Protein AF-A0A8D8CAF4-F1 (afdb_monomer)

Radius of gyration: 26.81 Å; Cα contacts (8 Å, |Δi|>4): 189; chains: 1; bounding box: 68×44×63 Å

InterPro domains:
  IPR000219 Dbl homology domain [PF00621] (144-202)
  IPR000219 Dbl homology domain [PS50010] (140-204)
  IPR035899 Dbl homology (DH) domain superfamily [G3DSA:1.20.900.10] (133-204)
  IPR035899 Dbl homology (DH) domain superfamily [SSF48065] (140-203)
  IPR051336 Rho GTPase-activating Guanine Nucleotide Exchange Factors [PTHR22826] (35-202)

Structure (mmCIF, N/CA/C/O backbone):
data_AF-A0A8D8CAF4-F1
#
_entry.id   AF-A0A8D8CAF4-F1
#
loop_
_atom_site.group_PDB
_atom_site.id
_atom_site.type_symbol
_atom_site.label_atom_id
_atom_site.label_alt_id
_atom_site.label_comp_id
_atom_site.label_asym_id
_atom_site.label_entity_id
_atom_site.label_seq_id
_atom_site.pdbx_PDB_ins_code
_atom_site.Cartn_x
_atom_site.Cartn_y
_atom_site.Cartn_z
_atom_site.occupancy
_atom_site.B_iso_or_equiv
_atom_site.auth_seq_id
_atom_site.auth_comp_id
_atom_site.auth_asym_id
_atom_site.auth_atom_id
_atom_site.pdbx_PDB_model_num
ATOM 1 N N . MET A 1 1 ? 4.568 7.065 -5.192 1.00 41.97 1 MET A N 1
ATOM 2 C CA . MET A 1 1 ? 5.473 6.086 -5.814 1.00 41.97 1 MET A CA 1
ATOM 3 C C . MET A 1 1 ? 6.168 6.827 -6.936 1.00 41.97 1 MET A C 1
ATOM 5 O O . MET A 1 1 ? 5.472 7.321 -7.817 1.00 41.97 1 MET A O 1
ATOM 9 N N . TYR A 1 2 ? 7.464 7.082 -6.789 1.00 52.72 2 TYR A N 1
ATOM 10 C CA . TYR A 1 2 ? 8.265 7.807 -7.772 1.00 52.72 2 TYR A CA 1
ATOM 11 C C . TYR A 1 2 ? 8.813 6.794 -8.783 1.00 52.72 2 TYR A C 1
ATOM 13 O O . TYR A 1 2 ? 9.253 5.720 -8.378 1.00 52.72 2 TYR A O 1
ATOM 21 N N . ASP A 1 3 ? 8.756 7.105 -10.078 1.00 75.75 3 ASP A N 1
ATOM 22 C CA . ASP A 1 3 ? 9.318 6.226 -11.107 1.00 75.75 3 ASP A CA 1
ATOM 23 C C . ASP A 1 3 ? 10.852 6.341 -11.082 1.00 75.75 3 ASP A C 1
ATOM 25 O O . ASP A 1 3 ? 11.403 7.443 -11.185 1.00 75.75 3 ASP A O 1
ATOM 29 N N . ILE A 1 4 ? 11.542 5.207 -10.931 1.00 83.81 4 ILE A N 1
ATOM 30 C CA . ILE A 1 4 ? 13.000 5.114 -11.084 1.00 83.81 4 ILE A CA 1
ATOM 31 C C . ILE A 1 4 ? 13.290 4.954 -12.571 1.00 83.81 4 ILE A C 1
ATOM 33 O O . ILE A 1 4 ? 12.787 4.028 -13.200 1.00 83.81 4 ILE A O 1
ATOM 37 N N . LEU A 1 5 ? 14.106 5.842 -13.128 1.00 85.69 5 LEU A N 1
ATOM 38 C CA . LEU A 1 5 ? 14.492 5.841 -14.535 1.00 85.69 5 LEU A CA 1
ATOM 39 C C . LEU A 1 5 ? 16.003 5.734 -14.676 1.00 85.69 5 LEU A C 1
ATOM 41 O O . LEU A 1 5 ? 16.761 6.067 -13.767 1.00 85.69 5 LEU A O 1
ATOM 45 N N . VAL A 1 6 ? 16.442 5.299 -15.852 1.00 87.44 6 VAL A N 1
ATOM 46 C CA . VAL A 1 6 ? 17.867 5.132 -16.144 1.00 87.44 6 VAL A CA 1
ATOM 47 C C . VAL A 1 6 ? 18.342 6.224 -17.077 1.00 87.44 6 VAL A C 1
ATOM 49 O O . VAL A 1 6 ? 17.670 6.579 -18.045 1.00 87.44 6 VAL A O 1
ATOM 52 N N . VAL A 1 7 ? 19.521 6.758 -16.799 1.00 88.75 7 VAL A N 1
ATOM 53 C CA . VAL A 1 7 ? 20.171 7.762 -17.634 1.00 88.75 7 VAL A CA 1
ATOM 54 C C . VAL A 1 7 ? 20.814 7.088 -18.853 1.00 88.75 7 VAL A C 1
ATOM 56 O O . VAL A 1 7 ? 21.664 6.211 -18.710 1.00 88.75 7 VAL A O 1
ATOM 59 N N . ASN A 1 8 ? 20.444 7.506 -20.071 1.00 88.12 8 ASN A N 1
ATOM 60 C CA . ASN A 1 8 ? 21.007 6.979 -21.328 1.00 88.12 8 ASN A CA 1
ATOM 61 C C . ASN A 1 8 ? 22.004 7.915 -22.020 1.00 88.12 8 ASN A C 1
ATOM 63 O O . ASN A 1 8 ? 22.632 7.520 -23.005 1.00 88.12 8 ASN A O 1
ATOM 67 N N . LYS A 1 9 ? 22.174 9.145 -21.521 1.00 89.50 9 LYS A N 1
ATOM 68 C CA . LYS A 1 9 ? 23.168 10.105 -22.025 1.00 89.50 9 LYS A CA 1
ATOM 69 C C . LYS A 1 9 ? 23.890 10.791 -20.875 1.00 89.50 9 LYS A C 1
ATOM 71 O O . LYS A 1 9 ? 23.313 11.045 -19.830 1.00 89.50 9 LYS A O 1
ATOM 76 N N . ASN A 1 10 ? 25.154 11.143 -21.074 1.00 91.44 10 ASN A N 1
ATOM 77 C CA . ASN A 1 10 ? 25.841 11.996 -20.110 1.00 91.44 10 ASN A CA 1
ATOM 78 C C . ASN A 1 10 ? 25.246 13.407 -20.168 1.00 91.44 10 ASN A C 1
ATOM 80 O O . ASN A 1 10 ? 25.015 13.939 -21.256 1.00 91.44 10 ASN A O 1
ATOM 84 N N . TYR A 1 11 ? 25.036 14.009 -19.003 1.00 92.25 11 TYR A N 1
ATOM 85 C CA . TYR A 1 11 ? 24.655 15.410 -18.874 1.00 92.25 11 TYR A CA 1
ATOM 86 C C . TYR A 1 11 ? 25.520 16.054 -17.801 1.00 92.25 11 TYR A C 1
ATOM 88 O O . TYR A 1 11 ? 25.711 15.490 -16.723 1.00 92.25 11 TYR A O 1
ATOM 96 N N . ASP A 1 12 ? 26.061 17.225 -18.110 1.00 92.38 12 ASP A N 1
ATOM 97 C CA . ASP A 1 12 ? 26.784 18.047 -17.152 1.00 92.38 12 ASP A CA 1
ATOM 98 C C . ASP A 1 12 ? 25.889 19.212 -16.735 1.00 92.38 12 ASP A C 1
ATOM 100 O O . ASP A 1 12 ? 25.228 19.830 -17.567 1.00 92.38 12 ASP A O 1
ATOM 104 N N . ALA A 1 13 ? 25.846 19.483 -15.433 1.00 89.56 13 ALA A N 1
ATOM 105 C CA . ALA A 1 13 ? 25.040 20.543 -14.852 1.00 89.56 13 ALA A CA 1
ATOM 106 C C . ALA A 1 13 ? 25.378 21.915 -15.469 1.00 89.56 13 ALA A C 1
ATOM 108 O O . ALA A 1 13 ? 26.515 22.379 -15.408 1.00 89.56 13 ALA A O 1
ATOM 109 N N . GLU A 1 14 ? 24.369 22.587 -16.022 1.00 84.62 14 GLU A N 1
ATOM 110 C CA . GLU A 1 14 ? 24.479 23.910 -16.657 1.00 84.62 14 GLU A CA 1
ATOM 111 C C . GLU A 1 14 ? 24.102 25.068 -15.705 1.00 84.62 14 GLU A C 1
ATOM 113 O O . GLU A 1 14 ? 24.105 26.232 -16.105 1.00 84.62 14 GLU A O 1
ATOM 118 N N . GLY A 1 15 ? 23.755 24.779 -14.445 1.00 80.94 15 GLY A N 1
ATOM 119 C CA . GLY A 1 15 ? 23.335 25.777 -13.458 1.00 80.94 15 GLY A CA 1
ATOM 120 C C . GLY A 1 15 ? 23.144 25.232 -12.034 1.00 80.94 15 GLY A C 1
ATOM 121 O O . GLY A 1 15 ? 23.236 24.021 -11.818 1.00 80.94 15 GLY A O 1
ATOM 122 N N . PRO A 1 16 ? 22.852 26.113 -11.056 1.00 79.31 16 PRO A N 1
ATOM 123 C CA . PRO A 1 16 ? 22.788 25.763 -9.631 1.00 79.31 16 PRO A CA 1
ATOM 124 C C . PRO A 1 16 ? 21.677 24.763 -9.290 1.00 79.31 16 PRO A C 1
ATOM 126 O O . PRO A 1 16 ? 21.812 24.012 -8.331 1.00 79.31 16 PRO A O 1
ATOM 129 N N . ASP A 1 17 ? 20.618 24.718 -10.100 1.00 85.25 17 ASP A N 1
ATOM 130 C CA . ASP A 1 17 ? 19.485 23.813 -9.900 1.00 85.25 17 ASP A CA 1
ATOM 131 C C . ASP A 1 17 ? 19.581 22.531 -10.745 1.00 85.25 17 ASP A C 1
ATOM 133 O O . ASP A 1 17 ? 18.656 21.724 -10.733 1.00 85.25 17 ASP A O 1
ATOM 137 N N . SER A 1 18 ? 20.659 22.336 -11.511 1.00 87.12 18 SER A N 1
ATOM 138 C CA . SER A 1 18 ? 20.861 21.152 -12.362 1.00 87.12 18 SER A CA 1
ATOM 139 C C . SER A 1 18 ? 21.840 20.161 -11.738 1.00 87.12 18 SER A C 1
ATOM 141 O O . SER A 1 18 ? 22.687 20.539 -10.931 1.00 87.12 18 SER A O 1
ATOM 143 N N . ILE A 1 19 ? 21.732 18.889 -12.117 1.00 91.50 19 ILE A N 1
ATOM 144 C CA . ILE A 1 19 ? 22.599 17.817 -11.619 1.00 91.50 19 ILE A CA 1
ATOM 145 C C . ILE A 1 19 ? 23.310 17.125 -12.778 1.00 91.50 19 ILE A C 1
ATOM 147 O O . ILE A 1 19 ? 22.701 16.859 -13.811 1.00 91.50 19 ILE A O 1
ATOM 151 N N . SER A 1 20 ? 24.604 16.848 -12.611 1.00 91.69 20 SER A N 1
ATOM 152 C CA . SER A 1 20 ? 25.364 16.053 -13.573 1.00 91.69 20 SER A CA 1
ATOM 153 C C . SER A 1 20 ? 25.043 14.576 -13.389 1.00 91.69 20 SER A C 1
ATOM 155 O O . SER A 1 20 ? 25.087 14.079 -12.266 1.00 91.69 20 SER A O 1
ATOM 157 N N . VAL A 1 21 ? 24.778 13.882 -14.490 1.00 91.12 21 VAL A N 1
ATOM 158 C CA . VAL A 1 21 ? 24.488 12.444 -14.515 1.00 91.12 21 VAL A CA 1
ATOM 159 C C . VAL A 1 21 ? 25.303 11.753 -15.603 1.00 91.12 21 VAL A C 1
ATOM 161 O O . VAL A 1 21 ? 25.777 12.391 -16.559 1.00 91.12 21 VAL A O 1
ATOM 164 N N . ARG A 1 22 ? 25.518 10.453 -15.444 1.00 90.56 22 ARG A N 1
ATOM 165 C CA . ARG A 1 22 ? 26.262 9.592 -16.362 1.00 90.56 22 ARG A CA 1
ATOM 166 C C . ARG A 1 22 ? 25.380 8.456 -16.856 1.00 90.56 22 ARG A C 1
ATOM 168 O O . ARG A 1 22 ? 24.426 8.054 -16.201 1.00 90.56 22 ARG A O 1
ATOM 175 N N . VAL A 1 23 ? 25.691 7.954 -18.050 1.00 89.06 23 VAL A N 1
ATOM 176 C CA . VAL A 1 23 ? 24.993 6.791 -18.613 1.00 89.06 23 VAL A CA 1
ATOM 177 C C . VAL A 1 23 ? 25.058 5.622 -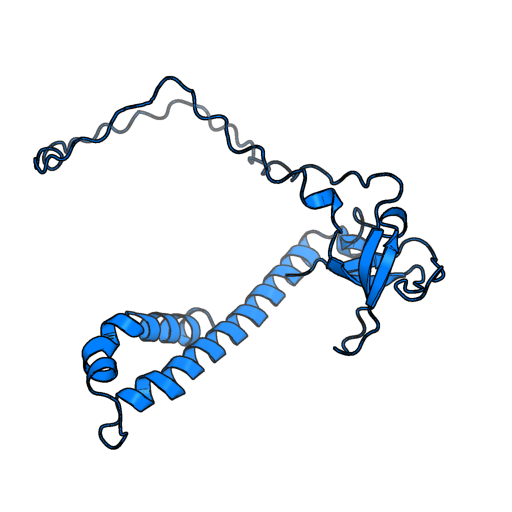17.632 1.00 89.06 23 VAL A C 1
ATOM 179 O O . VAL A 1 23 ? 26.148 5.241 -17.211 1.00 89.06 23 VAL A O 1
ATOM 182 N N . GLY A 1 24 ? 23.898 5.045 -17.323 1.00 81.25 24 GLY A N 1
ATOM 183 C CA . GLY A 1 24 ? 23.748 3.943 -16.374 1.00 81.25 24 GLY A CA 1
ATOM 184 C C . GLY A 1 24 ? 23.333 4.368 -14.965 1.00 81.25 24 GLY A C 1
ATOM 185 O O . GLY A 1 24 ? 22.918 3.502 -14.201 1.00 81.25 24 GLY A O 1
ATOM 186 N N . ASP A 1 25 ? 23.376 5.662 -14.632 1.00 87.38 25 ASP A N 1
ATOM 187 C CA . ASP A 1 25 ? 22.883 6.146 -13.340 1.00 87.38 25 ASP A CA 1
ATOM 188 C C . ASP A 1 25 ? 21.372 5.881 -13.216 1.00 87.38 25 ASP A C 1
ATOM 190 O O . ASP A 1 25 ? 20.597 6.153 -14.143 1.00 87.38 25 ASP A O 1
ATOM 194 N N . LEU A 1 26 ? 20.954 5.372 -12.055 1.00 86.88 26 LEU A N 1
ATOM 195 C CA . LEU A 1 26 ? 19.549 5.265 -11.671 1.00 86.88 26 LEU A CA 1
ATOM 196 C C . LEU A 1 26 ? 19.124 6.569 -11.006 1.00 86.88 26 LEU A C 1
ATOM 198 O O . LEU A 1 26 ? 19.804 7.068 -10.107 1.00 86.88 26 LEU A O 1
ATOM 202 N N . VAL A 1 27 ? 17.997 7.127 -11.433 1.00 88.62 27 VAL A N 1
ATOM 203 C CA . VAL A 1 27 ? 17.471 8.369 -10.875 1.00 88.62 27 VAL A CA 1
ATOM 204 C C . VAL A 1 27 ? 15.993 8.242 -10.537 1.00 88.62 27 VAL A C 1
ATOM 206 O O . VAL A 1 27 ? 15.196 7.733 -11.317 1.00 88.62 27 VAL A O 1
ATOM 209 N N . GLU A 1 28 ? 15.622 8.734 -9.365 1.00 88.31 28 GLU A N 1
ATOM 210 C CA . GLU A 1 28 ? 14.247 8.857 -8.903 1.00 88.31 28 GLU A CA 1
ATOM 211 C C . GLU A 1 28 ? 13.653 10.180 -9.409 1.00 88.31 28 GLU A C 1
ATOM 213 O O . GLU A 1 28 ? 14.234 11.253 -9.202 1.00 88.31 28 GLU A O 1
ATOM 218 N N . VAL A 1 29 ? 12.500 10.129 -10.082 1.00 88.75 29 VAL A N 1
ATOM 219 C CA . VAL A 1 29 ? 11.819 11.334 -10.581 1.00 88.75 29 VAL A CA 1
ATOM 220 C C . VAL A 1 29 ? 11.017 11.994 -9.463 1.00 88.75 29 VAL A C 1
ATOM 222 O O . VAL A 1 29 ? 10.033 11.435 -8.995 1.00 88.75 29 VAL A O 1
ATOM 225 N N . LEU A 1 30 ? 11.386 13.220 -9.083 1.00 87.06 30 LEU A N 1
ATOM 226 C CA . LEU A 1 30 ? 10.725 13.986 -8.020 1.00 87.06 30 LEU A CA 1
ATOM 227 C C . LEU A 1 30 ? 9.656 14.957 -8.546 1.00 87.06 30 LEU A C 1
ATOM 229 O O . LEU A 1 30 ? 8.635 15.160 -7.892 1.00 87.06 30 LEU A O 1
ATOM 233 N N . ASP A 1 31 ? 9.891 15.590 -9.701 1.00 84.56 31 ASP A N 1
ATOM 234 C CA . ASP A 1 31 ? 8.965 16.557 -10.315 1.00 84.56 31 ASP A CA 1
ATOM 235 C C . ASP A 1 31 ? 9.084 16.534 -11.848 1.00 84.56 31 ASP A C 1
ATOM 237 O O . ASP A 1 31 ? 10.181 16.627 -12.398 1.00 84.56 31 ASP A O 1
ATOM 241 N N . MET A 1 32 ? 7.950 16.451 -12.547 1.00 80.75 32 MET A N 1
ATOM 242 C CA . MET A 1 32 ? 7.875 16.470 -14.014 1.00 80.75 32 MET A CA 1
ATOM 243 C C . MET A 1 32 ? 7.764 17.892 -14.611 1.00 80.75 32 MET A C 1
ATOM 245 O O . MET A 1 32 ? 7.653 18.051 -15.828 1.00 80.75 32 MET A O 1
ATOM 249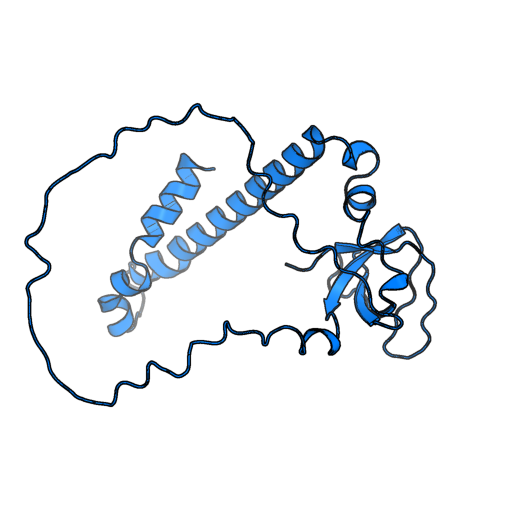 N N . GLY A 1 33 ? 7.809 18.940 -13.781 1.00 68.56 33 GLY A N 1
ATOM 250 C CA . GLY A 1 33 ? 7.784 20.340 -14.207 1.00 68.56 33 GLY A CA 1
ATOM 251 C C . GLY A 1 33 ? 6.399 20.855 -14.630 1.00 68.56 33 GLY A C 1
ATOM 252 O O . GLY A 1 33 ? 5.418 20.125 -14.777 1.00 68.56 33 GLY A O 1
ATOM 253 N N . GLU A 1 34 ? 6.287 22.170 -14.850 1.00 57.12 34 GLU A N 1
ATOM 254 C CA . GLU A 1 34 ? 4.993 22.852 -15.051 1.00 57.12 34 GLU A CA 1
ATOM 255 C C . GLU A 1 34 ? 4.260 22.517 -16.367 1.00 57.12 34 GLU A C 1
ATOM 257 O O . GLU A 1 34 ? 3.080 22.840 -16.517 1.00 57.12 34 GLU A O 1
ATOM 262 N N . SER A 1 35 ? 4.894 21.806 -17.304 1.00 52.53 35 SER A N 1
ATOM 263 C CA . SER A 1 35 ? 4.256 21.389 -18.565 1.00 52.53 35 SER A CA 1
ATOM 264 C C . SER A 1 35 ? 3.193 20.291 -18.402 1.00 52.53 35 SER A C 1
ATOM 266 O O . SER A 1 35 ? 2.401 20.080 -19.329 1.00 52.53 35 SER A O 1
ATOM 268 N N . ALA A 1 36 ? 3.122 19.635 -17.237 1.00 51.47 36 ALA A N 1
ATOM 269 C CA . ALA A 1 36 ? 2.080 18.663 -16.897 1.00 51.47 36 ALA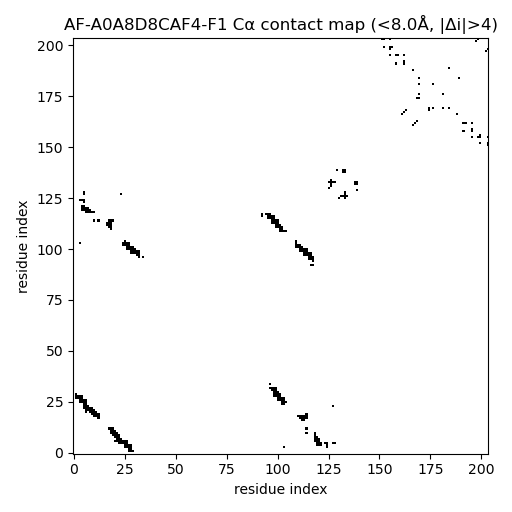 A CA 1
ATOM 270 C C . ALA A 1 36 ? 0.780 19.308 -16.366 1.00 51.47 36 ALA A C 1
ATOM 272 O O . ALA A 1 36 ? -0.281 18.682 -16.417 1.00 51.47 36 ALA A O 1
ATOM 273 N N . LYS A 1 37 ? 0.805 20.581 -15.935 1.00 43.03 37 LYS A N 1
ATOM 274 C CA . LYS A 1 37 ? -0.392 21.272 -15.405 1.00 43.03 37 LYS A CA 1
ATOM 275 C C . LYS A 1 37 ? -1.448 21.585 -16.479 1.00 43.03 37 LYS A C 1
ATOM 277 O O . LYS A 1 37 ? -2.609 21.797 -16.148 1.00 43.03 37 LYS A O 1
ATOM 282 N N . ASN A 1 38 ? -1.084 21.547 -17.765 1.00 42.72 38 ASN A N 1
ATOM 283 C CA . ASN A 1 38 ? -2.000 21.852 -18.873 1.00 42.72 38 ASN A CA 1
ATOM 284 C C . ASN A 1 38 ? -2.709 20.627 -19.482 1.00 42.72 38 ASN A C 1
ATOM 286 O O . ASN A 1 38 ? -3.530 20.801 -20.380 1.00 42.72 38 ASN A O 1
ATOM 290 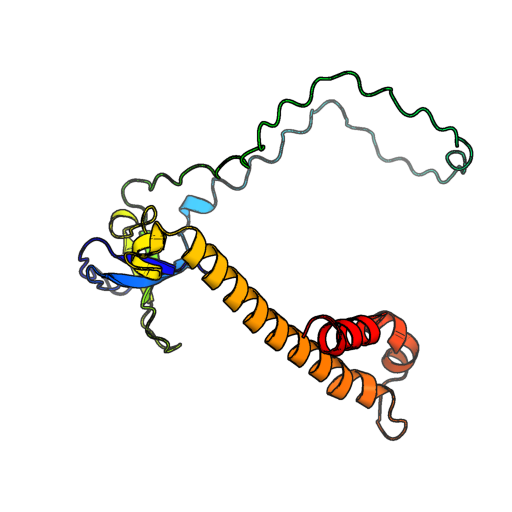N N . ASN A 1 39 ? -2.445 19.404 -19.004 1.00 43.72 39 ASN A N 1
ATOM 291 C CA . ASN A 1 39 ? -3.096 18.184 -19.512 1.00 43.72 39 ASN A CA 1
ATOM 292 C C . ASN A 1 39 ? -4.014 17.473 -18.502 1.00 43.72 39 ASN A C 1
ATOM 294 O O . ASN A 1 39 ? -4.547 16.410 -18.807 1.00 43.72 39 ASN A O 1
ATOM 298 N N . THR A 1 40 ? -4.309 18.088 -17.353 1.00 44.16 40 THR A N 1
ATOM 299 C CA . THR A 1 40 ? -5.311 17.597 -16.384 1.00 44.16 40 THR A CA 1
ATOM 300 C C . THR A 1 40 ? -6.613 18.408 -16.394 1.00 44.16 40 THR A C 1
ATOM 302 O O . THR A 1 40 ? -7.310 18.521 -15.389 1.00 44.16 40 THR A O 1
ATOM 305 N N . ALA A 1 41 ? -7.010 18.932 -17.559 1.00 46.34 41 ALA A N 1
ATOM 306 C CA . ALA A 1 41 ? -8.341 19.507 -17.752 1.00 46.34 41 ALA A CA 1
ATOM 307 C C . ALA A 1 41 ? -8.936 19.179 -19.131 1.00 46.34 41 ALA A C 1
ATOM 309 O O . ALA A 1 41 ? -9.288 20.057 -19.914 1.00 46.34 41 ALA A O 1
ATOM 310 N N . LYS A 1 42 ? -9.162 17.892 -19.398 1.00 41.44 42 LYS A N 1
ATOM 311 C CA . LYS A 1 42 ? -10.392 17.490 -20.093 1.00 41.44 42 LYS A CA 1
ATOM 312 C C . LYS A 1 42 ? -11.211 16.622 -19.152 1.00 41.44 42 LYS A C 1
ATOM 314 O O . LYS A 1 42 ? -11.292 15.409 -19.296 1.00 41.44 42 LYS A O 1
ATOM 319 N N . LYS A 1 43 ? -11.852 17.295 -18.188 1.00 43.09 43 LYS A N 1
ATOM 320 C CA . LYS A 1 43 ? -13.131 16.823 -17.650 1.00 43.09 43 LYS A CA 1
ATOM 321 C C . LYS A 1 43 ? -13.997 16.413 -18.854 1.00 43.09 43 LYS A C 1
ATOM 323 O O . LYS A 1 43 ? -14.000 17.162 -19.840 1.00 43.09 43 LYS A O 1
ATOM 328 N N . PRO A 1 44 ? -14.704 15.273 -18.829 1.00 39.31 44 PRO A N 1
ATOM 329 C CA . PRO A 1 44 ? -15.709 15.017 -19.850 1.00 39.31 44 PRO A CA 1
ATOM 330 C C . PRO A 1 44 ? -16.637 16.239 -19.898 1.00 39.31 44 PRO A C 1
ATOM 332 O O . PRO A 1 44 ? -17.129 16.687 -18.862 1.00 39.31 44 PRO A O 1
ATOM 335 N N . LYS A 1 45 ? -16.794 16.839 -21.086 1.00 42.62 45 LYS A N 1
ATOM 336 C CA . LYS A 1 45 ? -17.806 17.871 -21.333 1.00 42.62 45 LYS A CA 1
ATOM 337 C C . LYS A 1 45 ? -19.157 17.226 -21.030 1.00 42.62 45 LYS A C 1
ATOM 339 O O . LYS A 1 45 ? -19.662 16.462 -21.845 1.00 42.62 45 LYS A O 1
ATOM 344 N N . LEU A 1 46 ? -19.692 17.489 -19.842 1.00 39.91 46 LEU A N 1
ATOM 345 C CA . LEU A 1 46 ? -21.093 17.246 -19.539 1.00 39.91 46 LEU A CA 1
ATOM 346 C C . LEU A 1 46 ? -21.920 18.184 -20.423 1.00 39.91 46 LEU A C 1
ATOM 348 O O . LEU A 1 46 ? -21.615 19.372 -20.548 1.00 39.91 46 LEU A O 1
ATOM 352 N N . ASP A 1 47 ? -22.899 17.590 -21.094 1.00 45.03 47 ASP A N 1
ATOM 353 C CA . ASP A 1 47 ? -23.855 18.231 -21.988 1.00 45.03 47 ASP A CA 1
ATOM 354 C C . ASP A 1 47 ? -24.559 19.420 -21.285 1.00 45.03 47 ASP A C 1
ATOM 356 O O . ASP A 1 47 ? -25.059 19.246 -20.170 1.00 45.03 47 ASP A O 1
ATOM 360 N N . PRO A 1 48 ? -24.623 20.625 -21.892 1.00 48.88 48 PRO A N 1
ATOM 361 C CA . PRO A 1 48 ? -25.292 21.792 -21.308 1.00 48.88 48 PRO A CA 1
ATOM 362 C C . PRO A 1 48 ? -26.821 21.674 -21.164 1.00 48.88 48 PRO A C 1
ATOM 364 O O . PRO A 1 48 ? -27.446 22.617 -20.682 1.00 48.88 48 PRO A O 1
ATOM 367 N N . SER A 1 49 ? -27.447 20.571 -21.587 1.00 39.31 49 SER A N 1
ATOM 368 C CA . SER A 1 49 ? -28.909 20.400 -21.545 1.00 39.31 49 SER A CA 1
ATOM 369 C C . SER A 1 49 ? -29.487 19.912 -20.209 1.00 39.31 49 SER A C 1
ATOM 371 O O . SER A 1 49 ? -30.706 19.823 -20.081 1.00 39.31 49 SER A O 1
ATOM 373 N N . LEU A 1 50 ? -28.670 19.656 -19.182 1.00 45.88 50 LEU A N 1
ATOM 374 C CA . LEU A 1 50 ? -29.157 19.220 -17.864 1.00 45.88 50 LEU A CA 1
ATOM 375 C C . LEU A 1 50 ? -28.895 20.268 -16.777 1.00 45.88 50 LEU A C 1
ATOM 377 O O . LEU A 1 50 ? -28.186 20.032 -15.802 1.00 45.88 50 LEU A O 1
ATOM 381 N N . ASN A 1 51 ? -29.503 21.442 -16.946 1.00 41.62 51 ASN A N 1
ATOM 382 C CA . ASN A 1 51 ? -29.780 22.352 -15.840 1.00 41.62 51 ASN A CA 1
ATOM 383 C C . ASN A 1 51 ? -31.150 21.981 -15.257 1.00 41.62 51 ASN A C 1
ATOM 385 O O . ASN A 1 51 ? -32.173 22.258 -15.882 1.00 41.62 51 ASN A O 1
ATOM 389 N N . VAL A 1 52 ? -31.185 21.362 -14.076 1.00 41.47 52 VAL A N 1
ATOM 390 C CA . VAL A 1 52 ? -32.422 21.258 -13.294 1.00 41.47 52 VAL A CA 1
ATOM 391 C C . VAL A 1 52 ? -32.202 21.957 -11.966 1.00 41.47 52 VAL A C 1
ATOM 393 O O . VAL A 1 52 ? -31.320 21.614 -11.182 1.00 41.47 52 VAL A O 1
ATOM 396 N N . GLY A 1 53 ? -33.002 23.003 -11.793 1.00 36.62 53 GLY A N 1
ATOM 397 C CA . GLY A 1 53 ? -32.996 23.910 -10.670 1.00 36.62 53 GLY A CA 1
ATOM 398 C C . GLY A 1 53 ? -33.203 23.234 -9.320 1.00 36.62 53 GLY A C 1
ATOM 399 O O . GLY A 1 53 ? -33.875 22.221 -9.166 1.00 36.62 53 GLY A O 1
ATOM 400 N N . LYS A 1 54 ? -32.637 23.915 -8.332 1.00 44.66 54 LYS A N 1
ATOM 401 C CA . LYS A 1 54 ? -32.999 23.943 -6.919 1.00 44.66 54 LYS A CA 1
ATOM 402 C C . LYS A 1 54 ? -34.500 23.672 -6.698 1.00 44.66 54 LYS A C 1
ATOM 404 O O . LYS A 1 54 ? -35.324 24.523 -7.028 1.00 44.66 54 LYS A O 1
ATOM 409 N N . THR A 1 55 ? -34.865 22.543 -6.093 1.00 38.56 55 THR A N 1
ATOM 410 C CA . THR A 1 55 ? -36.132 22.416 -5.354 1.00 38.56 55 THR A CA 1
ATOM 411 C C . THR A 1 55 ? -36.016 21.316 -4.305 1.00 38.56 55 THR A C 1
ATOM 413 O O . THR A 1 55 ? -35.609 20.196 -4.598 1.00 38.56 55 THR A O 1
ATOM 416 N N . GLU A 1 56 ? -36.333 21.671 -3.066 1.00 46.25 56 GLU A N 1
ATOM 417 C CA . GLU A 1 56 ? -36.505 20.754 -1.948 1.00 46.25 56 GLU A CA 1
ATOM 418 C C . GLU A 1 56 ? -37.768 19.903 -2.156 1.00 46.25 56 GLU A C 1
ATOM 420 O O . GLU A 1 56 ? -38.839 20.459 -2.385 1.00 46.25 56 GLU A O 1
ATOM 425 N N . SER A 1 57 ? -37.665 18.577 -2.025 1.00 43.25 57 SER A N 1
ATOM 426 C CA . SER A 1 57 ? -38.775 17.722 -1.577 1.00 43.25 57 SER A CA 1
ATOM 427 C C . SER A 1 57 ? -38.270 16.332 -1.176 1.00 43.25 57 SER A C 1
ATOM 429 O O . SER A 1 57 ? -37.734 15.587 -1.994 1.00 43.25 57 SER A O 1
ATOM 431 N N . LEU A 1 58 ? -38.471 15.995 0.097 1.00 50.47 58 LEU A N 1
ATOM 432 C CA . LEU A 1 58 ? -38.458 14.634 0.634 1.00 50.47 58 LEU A CA 1
ATOM 433 C C . LEU A 1 58 ? -39.520 13.744 -0.049 1.00 50.47 58 LEU A C 1
ATOM 435 O O . LEU A 1 58 ? -40.554 14.252 -0.477 1.00 50.47 58 LEU A O 1
ATOM 439 N N . LEU A 1 59 ? -39.299 12.420 0.045 1.00 48.53 59 LEU A N 1
ATOM 440 C CA . LEU A 1 59 ? -40.186 11.278 -0.287 1.00 48.53 59 LEU A CA 1
ATOM 441 C C . LEU A 1 59 ? -40.117 10.823 -1.768 1.00 48.53 59 LEU A C 1
ATOM 443 O O . LEU A 1 59 ? -39.954 11.637 -2.662 1.00 48.53 59 LEU A O 1
ATOM 447 N N . ASP A 1 60 ? -40.184 9.538 -2.136 1.00 46.66 60 ASP A N 1
ATOM 448 C CA . ASP A 1 60 ? -40.853 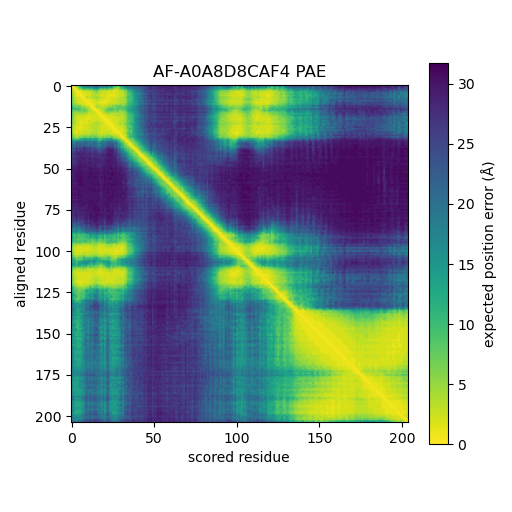8.400 -1.498 1.00 46.66 60 ASP A CA 1
ATOM 449 C C . ASP A 1 60 ? -40.196 7.043 -1.863 1.00 46.66 60 ASP A C 1
ATOM 451 O O . ASP A 1 60 ? -39.773 6.765 -2.988 1.00 46.66 60 ASP A O 1
ATOM 455 N N . SER A 1 61 ? -40.157 6.181 -0.856 1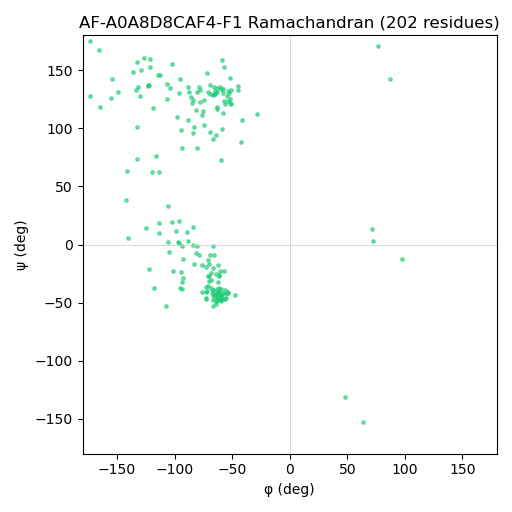.00 58.47 61 SER A N 1
ATOM 456 C CA . SER A 1 61 ? -40.026 4.727 -0.858 1.00 58.47 61 SER A CA 1
ATOM 457 C C . SER A 1 61 ? -40.875 4.004 -1.924 1.00 58.47 61 SER A C 1
ATOM 459 O O . SER A 1 61 ? -41.970 3.515 -1.655 1.00 58.47 61 SER A O 1
ATOM 461 N N . SER A 1 62 ? -40.330 3.823 -3.132 1.00 52.38 62 SER A N 1
ATOM 462 C CA . SER A 1 62 ? -40.917 2.902 -4.132 1.00 52.38 62 SER A CA 1
ATOM 463 C C . SER A 1 62 ? -39.935 2.063 -4.962 1.00 52.38 62 SER A C 1
ATOM 465 O O . SER A 1 62 ? -40.366 1.264 -5.789 1.00 52.38 62 SER A O 1
ATOM 467 N N . VAL A 1 63 ? -38.626 2.098 -4.688 1.00 47.00 63 VAL A N 1
ATOM 468 C CA . VAL A 1 63 ? -37.642 1.218 -5.371 1.00 47.00 63 VAL A CA 1
ATOM 469 C C . VAL A 1 63 ? -37.319 -0.045 -4.547 1.00 47.00 63 VAL A C 1
ATOM 471 O O . VAL A 1 63 ? -36.327 -0.724 -4.767 1.00 47.00 63 VAL A O 1
ATOM 474 N N . SER A 1 64 ? -38.191 -0.426 -3.607 1.00 52.53 64 SER A N 1
ATOM 475 C CA . SER A 1 64 ? -38.028 -1.647 -2.794 1.00 52.53 64 SER A CA 1
ATOM 476 C C . SER A 1 64 ? -38.848 -2.853 -3.281 1.00 52.53 64 SER A C 1
ATOM 478 O O . SER A 1 64 ? -38.962 -3.835 -2.551 1.00 52.53 64 SER A O 1
ATOM 480 N N . LYS A 1 65 ? -39.444 -2.834 -4.487 1.00 52.03 65 LYS A N 1
ATOM 481 C CA . LYS A 1 65 ? -40.370 -3.908 -4.927 1.00 52.03 65 LYS A CA 1
ATOM 482 C C . LYS A 1 65 ? -40.309 -4.334 -6.404 1.00 52.03 65 LYS A C 1
ATOM 484 O O . LYS A 1 65 ? -41.333 -4.707 -6.959 1.00 52.03 65 LYS A O 1
ATOM 489 N N . HIS A 1 66 ? -39.137 -4.408 -7.038 1.00 45.31 66 HIS A N 1
ATOM 490 C CA . HIS A 1 66 ? -39.016 -5.180 -8.291 1.00 45.31 66 HIS A CA 1
ATOM 491 C C . HIS A 1 66 ? -37.790 -6.108 -8.303 1.00 45.31 66 HIS A C 1
ATOM 493 O O . HIS A 1 66 ? -36.798 -5.901 -8.994 1.00 45.31 66 HIS A O 1
ATOM 499 N N . LYS A 1 67 ? -37.898 -7.196 -7.528 1.00 56.62 67 LYS A N 1
ATOM 500 C CA . LYS A 1 67 ? -37.281 -8.486 -7.866 1.00 56.62 67 LYS A CA 1
ATOM 501 C C . LYS A 1 67 ? -37.970 -9.009 -9.127 1.00 56.62 67 LYS A C 1
ATOM 503 O O . LYS A 1 67 ? -39.188 -9.120 -9.111 1.00 56.62 67 LYS A O 1
ATOM 508 N N . LEU A 1 68 ? -37.210 -9.407 -10.145 1.00 46.75 68 LEU A N 1
ATOM 509 C CA . LEU A 1 68 ? -37.415 -10.651 -10.901 1.00 46.75 68 LEU A CA 1
ATOM 510 C C . LEU A 1 68 ? -36.258 -10.838 -11.889 1.00 46.75 68 LEU A C 1
ATOM 512 O O . LEU A 1 68 ? -35.882 -9.943 -12.639 1.00 46.75 68 LEU A O 1
ATOM 516 N N . ALA A 1 69 ? -35.662 -12.022 -11.820 1.00 52.56 69 ALA A N 1
ATOM 517 C CA . ALA A 1 69 ? -34.530 -12.446 -12.614 1.00 52.56 69 ALA A CA 1
ATOM 518 C C . ALA A 1 69 ? -34.925 -12.672 -14.078 1.00 52.56 69 ALA A C 1
ATOM 520 O O . ALA A 1 69 ? -35.841 -13.440 -14.361 1.00 52.56 69 ALA A O 1
ATOM 521 N N . VAL A 1 70 ? -34.152 -12.106 -15.003 1.00 49.62 70 VAL A N 1
ATOM 522 C CA . VAL A 1 70 ? -34.064 -12.596 -16.382 1.00 49.62 70 VAL A CA 1
ATOM 523 C C . VAL A 1 70 ? -32.586 -12.669 -16.735 1.00 49.62 70 VAL A C 1
ATOM 525 O O . VAL A 1 70 ? -31.932 -11.665 -16.991 1.00 49.62 70 VAL A O 1
ATOM 528 N N . LYS A 1 71 ? -32.033 -13.881 -16.677 1.00 55.78 71 LYS A N 1
ATOM 529 C CA . LYS A 1 71 ? -30.660 -14.188 -17.087 1.00 55.78 71 LYS A CA 1
ATOM 530 C C . LYS A 1 71 ? -30.659 -14.220 -18.626 1.00 55.78 71 LYS A C 1
ATOM 532 O O . LYS A 1 71 ? -31.296 -15.119 -19.180 1.00 55.78 71 LYS A O 1
ATOM 537 N N . PRO A 1 72 ? -30.025 -13.279 -19.347 1.00 54.94 72 PRO A N 1
ATOM 538 C CA . PRO A 1 72 ? -29.991 -13.360 -20.803 1.00 54.94 72 PRO A CA 1
ATOM 539 C C . PRO A 1 72 ? -29.191 -14.601 -21.231 1.00 54.94 72 PRO A C 1
ATOM 541 O O . PRO A 1 72 ? -28.103 -14.868 -20.712 1.00 54.94 72 PRO A O 1
ATOM 544 N N . LYS A 1 73 ? -29.746 -15.392 -22.159 1.00 52.75 73 LYS A N 1
ATOM 545 C CA . LYS A 1 73 ? -29.074 -16.561 -22.746 1.00 52.75 73 LYS A CA 1
ATOM 546 C C . LYS A 1 73 ? -27.820 -16.094 -23.502 1.00 52.75 73 LYS A C 1
ATOM 548 O O . LYS A 1 73 ? -27.926 -15.352 -24.473 1.00 52.75 73 LYS A O 1
ATOM 553 N N . LYS A 1 74 ? -26.635 -16.526 -23.057 1.00 48.69 74 LYS A N 1
ATOM 554 C CA . LYS A 1 74 ? -25.348 -16.271 -23.727 1.00 48.69 74 LYS A CA 1
ATOM 555 C C . LYS A 1 74 ? -25.224 -17.152 -24.977 1.00 48.69 74 LYS A C 1
ATOM 557 O O . LYS A 1 74 ? -24.902 -18.324 -24.846 1.00 48.69 74 LYS A O 1
ATOM 562 N N . ASN A 1 75 ? -25.428 -16.572 -26.161 1.00 50.28 75 ASN A N 1
ATOM 563 C CA . ASN A 1 75 ? -25.146 -17.193 -27.463 1.00 50.28 75 ASN A CA 1
ATOM 564 C C . ASN A 1 75 ? -24.114 -16.369 -28.253 1.00 50.28 75 ASN A C 1
ATOM 566 O O . ASN A 1 75 ? -24.392 -15.875 -29.340 1.00 50.28 75 ASN A O 1
ATOM 570 N N . HIS A 1 76 ? -22.901 -16.237 -27.716 1.00 46.00 76 HIS A N 1
ATOM 571 C CA . HIS A 1 76 ? -21.750 -15.805 -28.508 1.00 46.00 76 HIS A CA 1
ATOM 572 C C . HIS A 1 76 ? -20.590 -16.767 -28.276 1.00 46.00 76 HIS A C 1
ATOM 574 O O . HIS A 1 76 ? -20.233 -17.048 -27.132 1.00 46.00 76 HIS A O 1
ATOM 580 N N . GLN A 1 77 ? -20.031 -17.282 -29.375 1.00 41.00 77 GLN A N 1
ATOM 581 C CA . GLN A 1 77 ? -18.798 -18.060 -29.375 1.00 41.00 77 GLN A CA 1
ATOM 582 C C . GLN A 1 77 ? -17.714 -17.242 -28.670 1.00 41.00 77 GLN A C 1
ATOM 584 O O . GLN A 1 77 ? -17.452 -16.095 -29.038 1.00 41.00 77 GLN A O 1
ATOM 589 N N . SER A 1 78 ? -17.116 -17.818 -27.629 1.00 37.41 78 SER A N 1
ATOM 590 C CA . SER A 1 78 ? -16.033 -17.201 -26.875 1.00 37.41 78 SER A CA 1
ATOM 591 C C . SER A 1 78 ? -14.804 -17.076 -27.771 1.00 37.41 78 SER A C 1
ATOM 593 O O . SER A 1 78 ? -13.964 -17.971 -27.838 1.00 37.41 78 SER A O 1
ATOM 595 N N . SER A 1 79 ? -14.683 -15.945 -28.458 1.00 45.06 79 SER A N 1
ATOM 596 C CA . SER A 1 79 ? -13.391 -15.500 -28.955 1.00 45.06 79 SER A CA 1
ATOM 597 C C . SER A 1 79 ? -12.577 -15.106 -27.729 1.00 45.06 79 SER A C 1
ATOM 599 O O . SER A 1 79 ? -12.742 -14.012 -27.194 1.00 45.06 79 SER A O 1
ATOM 601 N N . LEU A 1 80 ? -11.733 -16.025 -27.258 1.00 49.25 80 LEU A N 1
ATOM 602 C CA . LEU A 1 80 ? -10.607 -15.760 -26.366 1.00 49.25 80 LEU A CA 1
ATOM 603 C C . LEU A 1 80 ? -9.656 -14.773 -27.062 1.00 49.25 80 LEU A C 1
ATOM 605 O O . LEU A 1 80 ? -8.573 -15.118 -27.521 1.00 49.25 80 LEU A O 1
ATOM 609 N N . ARG A 1 81 ? -10.070 -13.512 -27.160 1.00 45.22 81 ARG A N 1
ATOM 610 C CA . ARG A 1 81 ? -9.151 -12.391 -27.254 1.00 45.22 81 ARG A CA 1
ATOM 611 C C . ARG A 1 81 ? -8.984 -11.908 -25.833 1.00 45.22 81 ARG A C 1
ATOM 613 O O . ARG A 1 81 ? -9.844 -11.219 -25.296 1.00 45.22 81 ARG A O 1
ATOM 620 N N . ARG A 1 82 ? -7.882 -12.346 -25.224 1.00 41.72 82 ARG A N 1
ATOM 621 C CA . ARG A 1 82 ? -7.269 -11.691 -24.072 1.00 41.72 82 ARG A CA 1
ATOM 622 C C . ARG A 1 82 ? -7.338 -10.190 -24.348 1.00 41.72 82 ARG A C 1
ATOM 624 O O . ARG A 1 82 ? -6.675 -9.713 -25.266 1.00 41.72 82 ARG A O 1
ATOM 631 N N . SER A 1 83 ? -8.210 -9.484 -23.638 1.00 39.78 83 SER A N 1
ATOM 632 C CA . SER A 1 83 ? -8.237 -8.031 -23.638 1.00 39.78 83 SER A CA 1
ATOM 633 C C . SER A 1 83 ? -6.911 -7.599 -23.033 1.00 39.78 83 SER A C 1
ATOM 635 O O . SER A 1 83 ? -6.735 -7.611 -21.818 1.00 39.78 83 SER A O 1
ATOM 637 N N . VAL A 1 84 ? -5.934 -7.338 -23.895 1.00 49.47 84 VAL A N 1
ATOM 638 C CA . VAL A 1 84 ? -4.756 -6.569 -23.523 1.00 49.47 84 VAL A CA 1
ATOM 639 C C . VAL A 1 84 ? -5.322 -5.237 -23.051 1.00 49.47 84 VAL A C 1
ATOM 641 O O . VAL A 1 84 ? -5.980 -4.547 -23.833 1.00 49.47 84 VAL A O 1
ATOM 644 N N . SER A 1 85 ? -5.179 -4.935 -21.758 1.00 40.03 85 SER A N 1
ATOM 645 C CA . SER A 1 85 ? -5.451 -3.595 -21.239 1.00 40.03 85 SER A CA 1
ATOM 646 C C . SER A 1 85 ? -4.807 -2.589 -22.192 1.00 40.03 85 SER A C 1
ATOM 648 O O . SER A 1 85 ? -3.664 -2.830 -22.592 1.00 40.03 85 SER A O 1
ATOM 650 N N . PRO A 1 86 ? -5.503 -1.516 -22.611 1.00 43.72 86 PRO A N 1
ATOM 651 C CA . PRO A 1 86 ? -4.895 -0.507 -23.466 1.00 43.72 86 PRO A CA 1
ATOM 652 C C . PRO A 1 86 ? -3.578 -0.085 -22.820 1.00 43.72 86 PRO A C 1
ATOM 654 O O . PRO A 1 86 ? -3.585 0.324 -21.658 1.00 43.72 86 PRO A O 1
ATOM 657 N N . GLN A 1 87 ? -2.452 -0.258 -23.523 1.00 43.78 87 GLN A N 1
ATOM 658 C CA . GLN A 1 87 ? -1.198 0.302 -23.037 1.00 43.78 87 GLN A CA 1
ATOM 659 C C . GLN A 1 87 ? -1.448 1.793 -22.778 1.00 43.78 87 GLN A C 1
ATOM 661 O O . GLN A 1 87 ? -2.064 2.445 -23.634 1.00 43.78 87 GLN A O 1
ATOM 666 N N . PRO A 1 88 ? -1.041 2.330 -21.614 1.00 45.97 88 PRO A N 1
ATOM 667 C CA . PRO A 1 88 ? -1.118 3.762 -21.383 1.00 45.97 88 PRO A CA 1
ATOM 668 C C . PRO A 1 88 ? -0.430 4.485 -22.552 1.00 45.97 88 PRO A C 1
ATOM 670 O O . PRO A 1 88 ? 0.531 3.949 -23.117 1.00 45.97 88 PRO A O 1
ATOM 673 N N . PRO A 1 89 ? -0.948 5.649 -22.983 1.00 45.28 89 PRO A N 1
ATOM 674 C CA . PRO A 1 89 ? -0.381 6.374 -24.111 1.00 45.28 89 PRO A CA 1
ATOM 675 C C . PRO A 1 89 ? 1.117 6.564 -23.876 1.00 45.28 89 PRO A C 1
ATOM 677 O O . PRO A 1 89 ? 1.513 7.109 -22.848 1.00 45.28 89 PRO A O 1
ATOM 680 N N . GLN A 1 90 ? 1.935 6.068 -24.809 1.00 58.84 90 GLN A N 1
ATOM 681 C CA . GLN A 1 90 ? 3.385 6.190 -24.722 1.00 58.84 90 GLN A CA 1
ATOM 682 C C . GLN A 1 90 ? 3.737 7.670 -24.593 1.00 58.84 90 GLN A C 1
ATOM 684 O O . GLN A 1 90 ? 3.369 8.484 -25.446 1.00 58.84 90 GLN A O 1
ATOM 689 N N . TYR A 1 91 ? 4.405 8.017 -23.499 1.00 67.94 91 TYR A N 1
ATOM 690 C CA . TYR A 1 91 ? 4.832 9.377 -23.239 1.00 67.94 91 TYR A CA 1
ATOM 691 C C . TYR A 1 91 ? 5.831 9.814 -24.314 1.00 67.94 91 TYR A C 1
ATOM 693 O O . TYR A 1 91 ? 6.894 9.212 -24.459 1.00 67.94 91 TYR A O 1
ATOM 701 N N . GLN A 1 92 ? 5.490 10.849 -25.083 1.00 64.25 92 GLN A N 1
ATOM 702 C CA . GLN A 1 92 ? 6.413 11.461 -26.033 1.00 64.25 92 GLN A CA 1
ATOM 703 C C . GLN A 1 92 ? 7.032 12.698 -25.377 1.00 64.25 92 GLN A C 1
ATOM 705 O O . GLN A 1 92 ? 6.310 13.680 -25.171 1.00 64.25 92 GLN A O 1
ATOM 710 N N . PRO A 1 93 ? 8.332 12.672 -25.030 1.00 66.88 93 PRO A N 1
ATOM 711 C CA . PRO A 1 93 ? 8.972 13.800 -24.372 1.00 66.88 93 PRO A CA 1
ATOM 712 C C . PRO A 1 93 ? 8.964 15.017 -25.295 1.00 66.88 93 PRO A C 1
ATOM 714 O O . PRO A 1 93 ? 9.323 14.928 -26.475 1.00 66.88 93 PRO A O 1
ATOM 717 N N . LYS A 1 94 ? 8.543 16.167 -24.763 1.00 74.62 94 LYS A N 1
ATOM 718 C CA . LYS A 1 94 ? 8.580 17.417 -25.527 1.00 74.62 94 LYS A CA 1
ATOM 719 C C . LYS A 1 94 ? 10.033 17.881 -25.672 1.00 74.62 94 LYS A C 1
ATOM 721 O O . LYS A 1 94 ? 10.838 17.683 -24.757 1.00 74.62 94 LYS A O 1
ATOM 726 N N . PRO A 1 95 ? 10.391 18.543 -26.786 1.00 70.88 95 PRO A N 1
ATOM 727 C CA . PRO A 1 95 ? 11.706 19.159 -26.902 1.00 70.88 95 PRO A CA 1
ATOM 728 C C . PRO A 1 95 ? 11.894 20.175 -25.764 1.00 70.88 95 PRO A C 1
ATOM 730 O O . PRO A 1 95 ? 11.026 21.015 -25.533 1.00 70.88 95 PRO A O 1
ATOM 733 N N . ASN A 1 96 ? 13.026 20.079 -25.062 1.00 76.81 96 ASN A N 1
ATOM 734 C CA . ASN A 1 96 ? 13.437 20.920 -23.924 1.00 76.81 96 ASN A CA 1
ATOM 735 C C . ASN A 1 96 ? 12.678 20.719 -22.607 1.00 76.81 96 ASN A C 1
ATOM 737 O O . ASN A 1 96 ? 12.819 21.528 -21.689 1.00 76.81 96 ASN A O 1
ATOM 741 N N . GLU A 1 97 ? 11.904 19.648 -22.478 1.00 86.25 97 GLU A N 1
ATOM 742 C CA . GLU A 1 97 ? 11.335 19.291 -21.187 1.00 86.25 97 GLU A CA 1
ATOM 743 C C . GLU A 1 97 ? 12.438 18.891 -20.202 1.00 86.25 97 GLU A C 1
ATOM 745 O O . GLU A 1 97 ? 13.365 18.159 -20.560 1.00 86.25 97 GLU A O 1
ATOM 750 N N . LYS A 1 98 ? 12.348 19.391 -18.966 1.00 89.31 98 LYS A N 1
ATOM 751 C CA . LYS A 1 98 ? 13.266 19.059 -17.877 1.00 89.31 98 LYS A CA 1
ATOM 752 C C . LYS A 1 98 ? 12.474 18.506 -16.708 1.00 89.31 98 LYS A C 1
ATOM 754 O O . LYS A 1 98 ? 11.449 19.083 -16.351 1.00 89.31 98 LYS A O 1
ATOM 759 N N . TRP A 1 99 ? 12.975 17.437 -16.107 1.00 90.75 99 TRP A N 1
ATOM 760 C CA . TRP A 1 99 ? 12.426 16.850 -14.890 1.00 90.75 99 TRP A CA 1
ATOM 761 C C . TRP A 1 99 ? 13.430 16.987 -13.758 1.00 90.75 99 TRP A C 1
ATOM 763 O O . TRP A 1 99 ? 14.643 16.954 -13.980 1.00 90.75 99 TRP A O 1
ATOM 773 N N . LYS A 1 100 ? 12.920 17.171 -12.545 1.00 90.94 100 LYS A N 1
ATOM 774 C CA . LYS A 1 100 ? 13.726 17.173 -11.336 1.00 90.94 100 LYS A CA 1
ATOM 775 C C . LYS A 1 100 ? 13.900 15.737 -10.886 1.00 90.94 100 LYS A C 1
ATOM 777 O O . LYS A 1 100 ? 12.914 15.053 -10.613 1.00 90.94 100 LYS A O 1
ATOM 782 N N . VAL A 1 101 ? 15.148 15.306 -10.791 1.00 91.12 101 VAL A N 1
ATOM 783 C CA . VAL A 1 101 ? 15.496 13.948 -10.387 1.00 91.12 101 VAL A CA 1
ATOM 784 C C . VAL A 1 101 ? 16.486 13.961 -9.234 1.00 91.12 101 VAL A C 1
ATOM 786 O O . VAL A 1 101 ? 17.176 14.959 -9.003 1.00 91.12 101 VAL A O 1
ATOM 789 N N . ARG A 1 102 ? 16.566 12.840 -8.528 1.00 90.38 102 ARG A N 1
ATOM 790 C CA . ARG A 1 102 ? 17.564 12.544 -7.500 1.00 90.38 102 ARG A CA 1
ATOM 791 C C . ARG A 1 102 ? 18.292 11.263 -7.890 1.00 90.38 102 ARG A C 1
ATOM 793 O O . ARG A 1 102 ? 17.647 10.319 -8.322 1.00 90.38 102 ARG A O 1
ATOM 800 N N . ILE A 1 103 ? 19.614 11.221 -7.742 1.00 88.44 103 ILE A N 1
ATOM 801 C CA . ILE A 1 103 ? 20.376 9.985 -7.983 1.00 88.44 103 ILE A CA 1
ATOM 802 C C . ILE A 1 103 ? 19.995 8.952 -6.918 1.00 88.44 103 ILE A C 1
ATOM 804 O O . ILE A 1 103 ? 20.009 9.254 -5.726 1.00 88.44 103 ILE A O 1
ATOM 808 N N . PHE A 1 104 ? 19.634 7.752 -7.358 1.00 77.81 104 PHE A N 1
ATOM 809 C CA . PHE A 1 104 ? 19.248 6.648 -6.493 1.00 77.81 104 PHE A CA 1
ATOM 810 C C . PHE A 1 104 ? 20.509 5.915 -6.013 1.00 77.81 104 PHE A C 1
ATOM 812 O O . PHE A 1 104 ? 21.053 5.080 -6.729 1.00 77.81 104 PHE A O 1
ATOM 819 N N . ASP A 1 105 ? 20.989 6.261 -4.815 1.00 73.25 105 ASP A N 1
ATOM 820 C CA . ASP A 1 105 ? 22.170 5.646 -4.171 1.00 73.25 105 ASP A CA 1
ATOM 821 C C . ASP A 1 105 ? 21.853 5.097 -2.760 1.00 73.25 105 ASP A C 1
ATOM 823 O O . ASP A 1 105 ? 22.736 4.832 -1.954 1.00 73.25 105 ASP A O 1
ATOM 827 N N . GLY A 1 106 ? 20.566 4.961 -2.415 1.00 62.81 106 GLY A N 1
ATOM 828 C CA . GLY A 1 106 ? 20.128 4.460 -1.103 1.00 62.81 106 GLY A CA 1
ATOM 829 C C . GLY A 1 106 ? 20.333 5.419 0.084 1.00 62.81 106 GLY A C 1
ATOM 830 O O . GLY A 1 106 ? 20.010 5.049 1.209 1.00 62.81 106 GLY A O 1
ATOM 831 N N . ASP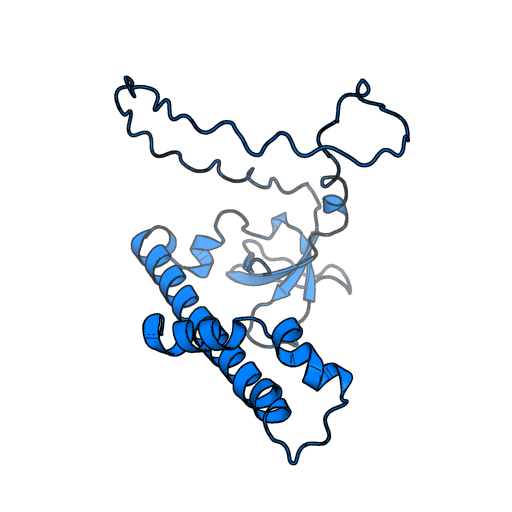 A 1 107 ? 20.832 6.638 -0.148 1.00 61.00 107 ASP A N 1
ATOM 832 C CA . ASP A 1 107 ? 20.942 7.714 0.849 1.00 61.00 107 ASP A CA 1
ATOM 833 C C . ASP A 1 107 ? 19.895 8.814 0.580 1.00 61.00 107 ASP A C 1
ATOM 835 O O . ASP A 1 107 ? 19.846 9.406 -0.504 1.00 61.00 107 ASP A O 1
ATOM 839 N N . ASP A 1 108 ? 19.073 9.129 1.584 1.00 59.31 108 ASP A N 1
ATOM 840 C CA . ASP A 1 108 ? 18.024 10.159 1.520 1.00 59.31 108 ASP A CA 1
ATOM 841 C C . ASP A 1 108 ? 18.572 11.580 1.280 1.00 59.31 108 ASP A C 1
ATOM 843 O O . ASP A 1 108 ? 17.831 12.478 0.854 1.00 59.31 108 ASP A O 1
ATOM 847 N N . ASN A 1 109 ? 19.875 11.796 1.506 1.00 61.91 109 ASN A N 1
ATOM 848 C CA . ASN A 1 109 ? 20.566 13.065 1.248 1.00 61.91 109 ASN A CA 1
ATOM 849 C C . ASN A 1 109 ? 21.145 13.200 -0.170 1.00 61.91 109 ASN A C 1
ATOM 851 O O . ASN A 1 109 ? 21.891 14.149 -0.446 1.00 61.91 109 ASN A O 1
ATOM 855 N N . ALA A 1 110 ? 20.803 12.297 -1.093 1.00 69.38 110 ALA A N 1
ATOM 856 C CA . ALA A 1 110 ? 21.267 12.389 -2.469 1.00 69.38 110 ALA A CA 1
ATOM 857 C C . ALA A 1 110 ? 20.854 13.723 -3.126 1.00 69.38 110 ALA A C 1
ATOM 859 O O . ALA A 1 110 ? 19.712 14.195 -3.029 1.00 69.38 110 ALA A O 1
ATOM 860 N N . LYS A 1 111 ? 21.823 14.351 -3.806 1.00 79.00 111 LYS A N 1
ATOM 861 C CA . LYS A 1 111 ? 21.636 15.632 -4.499 1.00 79.00 111 LYS A CA 1
ATOM 862 C C . LYS A 1 111 ? 20.544 15.481 -5.559 1.00 79.00 111 LYS A C 1
ATOM 864 O O . LYS A 1 111 ? 20.548 14.526 -6.333 1.00 79.00 111 LYS A O 1
ATOM 869 N N . ALA A 1 112 ? 19.627 16.444 -5.596 1.00 89.06 112 ALA A N 1
ATOM 870 C CA . ALA A 1 112 ? 18.564 16.514 -6.587 1.00 89.06 112 ALA A CA 1
ATOM 871 C C . ALA A 1 112 ? 18.763 17.724 -7.501 1.00 89.06 112 ALA A C 1
ATOM 873 O O . ALA A 1 112 ? 19.207 18.779 -7.049 1.00 89.06 112 ALA A O 1
ATOM 874 N N . GLY A 1 113 ? 18.385 17.590 -8.768 1.00 90.25 113 GLY A N 1
ATOM 875 C CA . GLY A 1 113 ? 18.487 18.669 -9.743 1.00 90.25 113 GLY A CA 1
ATOM 876 C C . GLY A 1 113 ? 17.686 18.398 -11.008 1.00 90.25 113 GLY A C 1
ATOM 877 O O . GLY A 1 113 ? 17.197 17.295 -11.239 1.00 90.25 113 GLY A O 1
ATOM 878 N N . TRP A 1 114 ? 17.526 19.431 -11.823 1.00 92.62 114 TRP A N 1
ATOM 879 C CA . TRP A 1 114 ? 16.843 19.363 -13.107 1.00 92.62 114 TRP A CA 1
ATOM 880 C C . TRP A 1 114 ? 17.756 18.798 -14.187 1.00 92.62 114 TRP A C 1
ATOM 882 O O . TRP A 1 114 ? 18.869 19.293 -14.385 1.00 92.62 114 TRP A O 1
ATOM 892 N N . ILE A 1 115 ? 17.243 17.828 -14.937 1.00 91.75 115 ILE A N 1
ATOM 893 C CA . ILE A 1 115 ? 17.890 17.286 -16.132 1.00 91.75 115 ILE A CA 1
ATOM 894 C C . ILE A 1 115 ? 16.911 17.268 -17.310 1.00 91.75 115 ILE A C 1
ATOM 896 O O . ILE A 1 115 ? 15.699 17.154 -17.102 1.00 91.75 115 ILE A O 1
ATOM 900 N N . PRO A 1 116 ? 17.392 17.392 -18.558 1.00 90.19 116 PRO A N 1
ATOM 901 C CA . PRO A 1 116 ? 16.552 17.203 -19.734 1.00 90.19 116 PRO A CA 1
ATOM 902 C C . PRO A 1 116 ? 15.969 15.788 -19.789 1.00 90.19 116 PRO A C 1
ATOM 904 O O . PRO A 1 116 ? 16.692 14.808 -19.640 1.00 90.19 116 PRO A O 1
ATOM 907 N N . VAL A 1 117 ? 14.681 15.664 -20.103 1.00 87.56 117 VAL A N 1
ATOM 908 C CA . VAL A 1 117 ? 14.007 14.359 -20.241 1.00 87.56 117 VAL A CA 1
ATOM 909 C C . VAL A 1 117 ? 14.629 13.510 -21.356 1.00 87.56 117 VAL A C 1
ATOM 911 O O . VAL A 1 117 ? 14.625 12.288 -21.298 1.00 87.56 117 VAL A O 1
ATOM 914 N N . SER A 1 118 ? 15.240 14.148 -22.357 1.00 86.81 118 SER A N 1
ATOM 915 C CA . SER A 1 118 ? 15.941 13.488 -23.466 1.00 86.81 118 SER A CA 1
ATOM 916 C C . SER A 1 118 ? 17.200 12.702 -23.067 1.00 86.81 118 SER A C 1
ATOM 918 O O . SER A 1 118 ? 17.773 12.014 -23.924 1.00 86.81 118 SER A O 1
ATOM 920 N N . VAL A 1 119 ? 17.638 12.853 -21.813 1.00 87.81 119 VAL A N 1
ATOM 921 C CA . VAL A 1 119 ? 18.759 12.151 -21.172 1.00 87.81 119 VAL A CA 1
ATOM 922 C C . VAL A 1 119 ? 18.289 10.887 -20.428 1.00 87.81 119 VAL A C 1
ATOM 924 O O . VAL A 1 119 ? 19.105 10.046 -20.054 1.00 87.81 119 VAL A O 1
ATOM 927 N N . LEU A 1 120 ? 16.977 10.735 -20.236 1.00 86.25 120 LEU A N 1
ATOM 928 C CA . LEU A 1 120 ? 16.361 9.599 -19.562 1.00 86.25 120 LEU A CA 1
ATOM 929 C C . LEU A 1 120 ? 15.914 8.540 -20.571 1.00 86.25 120 LEU A C 1
ATOM 931 O O . LEU A 1 120 ? 15.405 8.850 -21.652 1.00 86.25 120 LEU A O 1
ATOM 935 N N . ASP A 1 121 ? 16.063 7.275 -20.195 1.00 82.44 121 ASP A N 1
ATOM 936 C CA . ASP A 1 121 ? 15.498 6.146 -20.920 1.00 82.44 121 ASP A CA 1
ATOM 937 C C . ASP A 1 121 ? 14.138 5.745 -20.357 1.00 82.44 121 ASP A C 1
ATOM 939 O O . ASP A 1 121 ? 13.997 4.814 -19.565 1.00 82.44 121 ASP A O 1
ATOM 943 N N . ILE A 1 122 ? 13.105 6.448 -20.806 1.00 76.94 122 ILE A N 1
ATOM 944 C CA . ILE A 1 122 ? 11.720 6.168 -20.409 1.00 76.94 122 ILE A CA 1
ATOM 945 C C . ILE A 1 122 ? 11.242 4.822 -20.985 1.00 76.94 122 ILE A C 1
ATOM 947 O O . ILE A 1 122 ? 10.330 4.206 -20.443 1.00 76.94 122 ILE A O 1
ATOM 951 N N . MET A 1 123 ? 11.837 4.346 -22.086 1.00 69.44 123 MET A N 1
ATOM 952 C CA . MET A 1 123 ? 11.346 3.159 -22.798 1.00 69.44 123 MET A CA 1
ATOM 953 C C . MET A 1 123 ? 12.026 1.861 -22.350 1.00 69.44 123 MET A C 1
ATOM 955 O O . MET A 1 123 ? 11.379 0.816 -22.353 1.00 69.44 123 MET A O 1
ATOM 959 N N . HIS A 1 124 ? 13.299 1.917 -21.947 1.00 64.44 124 HIS A N 1
ATOM 960 C CA . HIS A 1 124 ? 14.084 0.752 -21.517 1.00 64.44 124 HIS A CA 1
ATOM 961 C C . HIS A 1 124 ? 14.455 0.785 -20.033 1.00 64.44 124 HIS A C 1
ATOM 963 O O . HIS A 1 124 ? 15.346 0.048 -19.617 1.00 64.44 124 HIS A O 1
ATOM 969 N N . THR A 1 125 ? 13.758 1.584 -19.220 1.00 66.31 125 THR A N 1
ATOM 970 C CA . THR A 1 125 ? 13.916 1.562 -17.755 1.00 66.31 125 THR A CA 1
ATOM 971 C C . THR A 1 125 ? 13.879 0.131 -17.211 1.00 66.31 125 THR A C 1
ATOM 973 O O . THR A 1 125 ? 14.773 -0.266 -16.469 1.00 66.31 125 THR A O 1
ATOM 976 N N . ASP A 1 126 ? 12.946 -0.696 -17.694 1.00 60.38 126 ASP A N 1
ATOM 977 C CA . ASP A 1 126 ? 12.873 -2.112 -17.324 1.00 60.38 126 ASP A CA 1
ATOM 978 C C . ASP A 1 126 ? 14.179 -2.884 -17.609 1.00 60.38 126 ASP A C 1
ATOM 980 O O . ASP A 1 126 ? 14.575 -3.738 -16.823 1.00 60.38 126 ASP A O 1
ATOM 984 N N . GLN A 1 127 ? 14.866 -2.612 -18.725 1.00 61.91 127 GLN A N 1
ATOM 985 C CA . GLN A 1 127 ? 16.132 -3.277 -19.076 1.00 61.91 127 GLN A CA 1
ATOM 986 C C . GLN A 1 127 ? 17.287 -2.906 -18.167 1.00 61.91 127 GLN A C 1
ATOM 988 O O . GLN A 1 127 ? 18.159 -3.738 -17.936 1.00 61.91 127 GLN A O 1
ATOM 993 N N . ALA A 1 128 ? 17.295 -1.698 -17.630 1.00 60.34 128 ALA A N 1
ATOM 994 C CA . ALA A 1 128 ? 18.390 -1.263 -16.787 1.00 60.34 128 ALA A CA 1
ATOM 995 C C . ALA A 1 128 ? 18.129 -1.488 -15.289 1.00 60.34 128 ALA A C 1
ATOM 997 O O . ALA A 1 128 ? 19.084 -1.703 -14.551 1.00 60.34 128 ALA A O 1
ATOM 998 N N . VAL A 1 129 ? 16.866 -1.580 -14.853 1.00 62.34 129 VAL A N 1
ATOM 999 C CA . VAL A 1 129 ? 16.518 -2.049 -13.497 1.00 62.34 129 VAL A CA 1
ATOM 1000 C C . VAL A 1 129 ? 16.654 -3.575 -13.384 1.00 62.34 129 VAL A C 1
ATOM 1002 O O . VAL A 1 129 ? 17.177 -4.083 -12.395 1.00 62.34 129 VAL A O 1
ATOM 1005 N N . PHE A 1 130 ? 16.231 -4.329 -14.407 1.00 61.19 130 PHE A N 1
ATOM 1006 C CA . PHE A 1 130 ? 16.188 -5.801 -14.368 1.00 61.19 130 PHE A CA 1
ATOM 1007 C C . PHE A 1 130 ? 17.290 -6.501 -15.198 1.00 61.19 130 PHE A C 1
ATOM 1009 O O . PHE A 1 130 ? 17.328 -7.735 -15.256 1.00 61.19 130 PHE A O 1
ATOM 1016 N N . GLY A 1 131 ? 18.199 -5.748 -15.827 1.00 64.38 131 GLY A N 1
ATOM 1017 C CA . GLY A 1 131 ? 19.338 -6.261 -16.606 1.00 64.38 131 GLY A CA 1
ATOM 1018 C C . GLY A 1 131 ? 18.944 -7.071 -17.852 1.00 64.38 131 GLY A C 1
ATOM 1019 O O . GLY A 1 131 ? 17.854 -6.921 -18.406 1.00 64.38 131 GLY A O 1
ATOM 1020 N N . GLU A 1 132 ? 19.802 -8.006 -18.287 1.00 59.41 132 GLU A N 1
ATOM 1021 C CA . GLU A 1 132 ? 19.518 -8.910 -19.427 1.00 59.41 132 GLU A CA 1
ATOM 1022 C C . GLU A 1 132 ? 18.229 -9.737 -19.246 1.00 59.41 132 GLU A C 1
ATOM 1024 O O . GLU A 1 132 ? 17.602 -10.159 -20.221 1.00 59.41 132 GLU A O 1
ATOM 1029 N N . LYS A 1 133 ? 17.790 -9.931 -17.996 1.00 57.31 133 LYS A N 1
ATOM 1030 C CA . LYS A 1 133 ? 16.556 -10.648 -17.647 1.00 57.31 133 LYS A CA 1
ATOM 1031 C C . LYS A 1 133 ? 15.304 -9.796 -17.783 1.00 57.31 133 LYS A C 1
ATOM 1033 O O . LYS A 1 133 ? 14.203 -10.302 -17.595 1.00 57.31 133 LYS A O 1
ATOM 1038 N N . ALA A 1 134 ? 15.420 -8.529 -18.157 1.00 59.09 134 ALA A N 1
ATOM 1039 C CA . ALA A 1 134 ? 14.250 -7.705 -18.381 1.00 59.09 134 ALA A CA 1
ATOM 1040 C C . ALA A 1 134 ? 13.363 -8.242 -19.503 1.00 59.09 134 ALA A C 1
ATOM 1042 O O . ALA A 1 134 ? 12.169 -8.030 -19.457 1.00 59.09 134 ALA A O 1
ATOM 1043 N N . ASN A 1 135 ? 13.857 -8.971 -20.500 1.00 61.72 135 ASN A N 1
ATOM 1044 C CA . ASN A 1 135 ? 12.955 -9.593 -21.483 1.00 61.72 135 ASN A CA 1
ATOM 1045 C C . ASN A 1 135 ? 12.348 -10.918 -20.983 1.00 61.72 135 ASN A C 1
ATOM 1047 O O . ASN A 1 135 ? 11.445 -11.466 -21.618 1.00 61.72 135 ASN A O 1
ATOM 1051 N N . ASP A 1 136 ? 12.804 -11.418 -19.832 1.00 74.88 136 ASP A N 1
ATOM 1052 C CA . ASP A 1 136 ? 12.279 -12.619 -19.202 1.00 74.88 136 ASP A CA 1
ATOM 1053 C C . ASP A 1 136 ? 11.027 -12.289 -18.380 1.00 74.88 136 ASP A C 1
ATOM 1055 O O . ASP A 1 136 ? 11.061 -11.789 -17.251 1.00 74.88 136 ASP A O 1
ATOM 1059 N N . ALA A 1 137 ? 9.873 -12.601 -18.965 1.00 75.88 137 ALA A N 1
ATOM 1060 C CA . ALA A 1 137 ? 8.586 -12.413 -18.316 1.00 75.88 137 ALA A CA 1
ATOM 1061 C C . ALA A 1 137 ? 8.441 -13.229 -17.017 1.00 75.88 137 ALA A C 1
ATOM 1063 O O . ALA A 1 137 ? 7.595 -12.885 -16.192 1.00 75.88 137 ALA A O 1
ATOM 1064 N N . ALA A 1 138 ? 9.203 -14.316 -16.832 1.00 75.50 138 ALA A N 1
ATOM 1065 C CA . ALA A 1 138 ? 9.196 -15.075 -15.584 1.00 75.50 138 ALA A CA 1
ATOM 1066 C C . ALA A 1 138 ? 9.913 -14.306 -14.471 1.00 75.50 138 ALA A C 1
ATOM 1068 O O . ALA A 1 138 ? 9.338 -14.149 -13.396 1.00 75.50 138 ALA A O 1
ATOM 1069 N N . TYR A 1 139 ? 11.089 -13.746 -14.763 1.00 78.94 139 TYR A N 1
ATOM 1070 C CA . TYR A 1 139 ? 11.847 -12.932 -13.813 1.00 78.94 139 TYR A CA 1
ATOM 1071 C C . TYR A 1 139 ? 11.063 -11.697 -13.355 1.00 78.94 139 TYR A C 1
ATOM 1073 O O . TYR A 1 139 ? 10.968 -11.439 -12.158 1.00 78.94 139 TYR A O 1
ATOM 1081 N N . ARG A 1 140 ? 10.410 -10.979 -14.284 1.00 78.19 140 ARG A N 1
ATOM 1082 C CA . ARG A 1 140 ? 9.556 -9.829 -13.926 1.00 78.19 140 ARG A CA 1
ATOM 1083 C C . ARG A 1 140 ? 8.407 -10.216 -13.001 1.00 78.19 140 ARG A C 1
ATOM 1085 O O . ARG A 1 140 ? 8.131 -9.515 -12.037 1.00 78.19 140 ARG A O 1
ATOM 1092 N N . ARG A 1 141 ? 7.718 -11.325 -13.302 1.00 81.06 141 ARG A N 1
ATOM 1093 C CA . ARG A 1 141 ?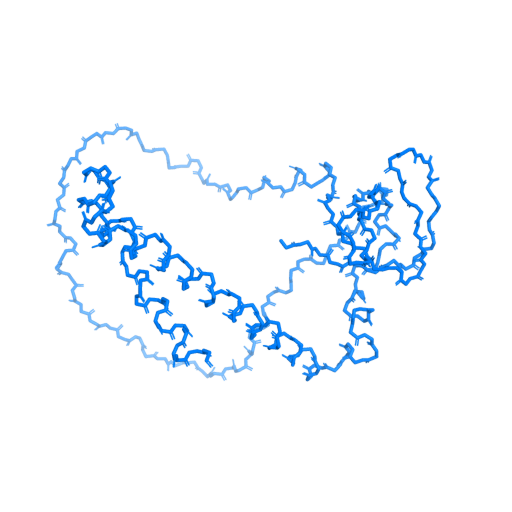 6.626 -11.814 -12.448 1.00 81.06 141 ARG A CA 1
ATOM 1094 C C . ARG A 1 141 ? 7.135 -12.159 -11.056 1.00 81.06 141 ARG A C 1
ATOM 1096 O O . ARG A 1 141 ? 6.464 -11.843 -10.087 1.00 81.06 141 ARG A O 1
ATOM 1103 N N . GLU A 1 142 ? 8.301 -12.786 -10.966 1.00 84.69 142 GLU A N 1
ATOM 1104 C CA . GLU A 1 142 ? 8.902 -13.139 -9.684 1.00 84.69 142 GLU A CA 1
ATOM 1105 C C . GLU A 1 142 ? 9.304 -11.898 -8.877 1.00 84.69 142 GLU A C 1
ATOM 1107 O O . GLU A 1 142 ? 9.005 -11.840 -7.691 1.00 84.69 142 GLU A O 1
ATOM 1112 N N . ALA A 1 143 ? 9.904 -10.886 -9.511 1.00 83.56 143 ALA A N 1
ATOM 1113 C CA . ALA A 1 143 ? 10.253 -9.626 -8.853 1.00 83.56 143 ALA A CA 1
ATOM 1114 C C . ALA A 1 143 ? 9.021 -8.912 -8.270 1.00 83.56 143 ALA A C 1
ATOM 1116 O O . ALA A 1 143 ? 9.022 -8.577 -7.092 1.00 83.56 143 ALA A O 1
ATOM 1117 N N . VAL A 1 144 ? 7.945 -8.775 -9.053 1.00 87.19 144 VAL A N 1
ATOM 1118 C CA . VAL A 1 144 ? 6.689 -8.160 -8.581 1.00 87.19 144 VAL A CA 1
ATOM 1119 C C . VAL A 1 144 ? 6.058 -8.966 -7.443 1.00 87.19 144 VAL A C 1
ATOM 1121 O O . VAL A 1 144 ? 5.515 -8.394 -6.505 1.00 87.19 144 VAL A O 1
ATOM 1124 N N . VAL A 1 145 ? 6.117 -10.301 -7.504 1.00 92.00 145 VAL A N 1
ATOM 1125 C CA . VAL A 1 145 ? 5.601 -11.154 -6.420 1.00 92.00 145 VAL A CA 1
ATOM 1126 C C . VAL A 1 145 ? 6.431 -10.992 -5.148 1.00 92.00 145 VAL A C 1
ATOM 1128 O O . VAL A 1 145 ? 5.848 -10.951 -4.071 1.00 92.00 145 VAL A O 1
ATOM 1131 N N . ARG A 1 146 ? 7.760 -10.876 -5.248 1.00 90.88 146 ARG A N 1
ATOM 1132 C CA . ARG A 1 146 ? 8.615 -10.611 -4.081 1.00 90.88 146 ARG A CA 1
ATOM 1133 C C . ARG A 1 146 ? 8.298 -9.261 -3.450 1.00 90.88 146 ARG A C 1
ATOM 1135 O O . ARG A 1 146 ? 8.058 -9.221 -2.253 1.00 90.88 146 ARG A O 1
ATOM 1142 N N . GLU A 1 147 ? 8.204 -8.206 -4.255 1.00 91.62 147 GLU A N 1
ATOM 1143 C CA . GLU A 1 147 ? 7.821 -6.871 -3.778 1.00 91.62 147 GLU A CA 1
ATOM 1144 C C . GLU A 1 147 ? 6.448 -6.893 -3.088 1.00 91.62 147 GLU A C 1
ATOM 1146 O O . GLU A 1 147 ? 6.267 -6.305 -2.023 1.00 91.62 147 GLU A O 1
ATOM 1151 N N . LEU A 1 148 ? 5.480 -7.628 -3.648 1.00 95.62 148 LEU A N 1
ATOM 1152 C CA . LEU A 1 148 ? 4.165 -7.791 -3.028 1.00 95.62 148 LEU A CA 1
ATOM 1153 C C . LEU A 1 148 ? 4.253 -8.485 -1.662 1.00 95.62 148 LEU A C 1
ATOM 1155 O O . LEU A 1 148 ? 3.555 -8.081 -0.745 1.00 95.62 148 LEU A O 1
ATOM 1159 N N . ILE A 1 149 ? 5.096 -9.510 -1.518 1.00 93.50 149 ILE A N 1
ATOM 1160 C CA . ILE A 1 149 ? 5.290 -10.200 -0.235 1.00 93.50 149 ILE A CA 1
ATOM 1161 C C . ILE A 1 149 ? 5.946 -9.259 0.781 1.00 93.50 149 ILE A C 1
ATOM 1163 O O . ILE A 1 149 ? 5.457 -9.137 1.898 1.00 93.50 149 ILE A O 1
ATOM 1167 N N . GLU A 1 150 ? 7.016 -8.564 0.393 1.00 93.50 150 GLU A N 1
ATOM 1168 C CA . GLU A 1 150 ? 7.742 -7.641 1.276 1.00 93.50 150 GLU A CA 1
ATOM 1169 C C . GLU A 1 150 ? 6.829 -6.518 1.790 1.00 93.50 150 GLU A C 1
ATOM 1171 O O . GLU A 1 150 ? 6.766 -6.254 2.993 1.00 93.50 150 GLU A O 1
ATOM 1176 N N . THR A 1 151 ? 6.063 -5.904 0.887 1.00 95.62 151 THR A N 1
ATOM 1177 C CA . THR A 1 151 ? 5.118 -4.836 1.243 1.00 95.62 151 THR A CA 1
ATOM 1178 C C . THR A 1 151 ? 3.919 -5.347 2.045 1.00 95.62 151 THR A C 1
ATOM 1180 O O . THR A 1 151 ? 3.419 -4.629 2.911 1.00 95.62 151 THR A O 1
ATOM 1183 N N . GLU A 1 152 ? 3.476 -6.586 1.822 1.00 96.38 152 GLU A N 1
ATOM 1184 C CA . GLU A 1 152 ? 2.426 -7.224 2.623 1.00 96.38 152 GLU A CA 1
ATOM 1185 C C . GLU A 1 152 ? 2.898 -7.493 4.060 1.00 96.38 152 GLU A C 1
ATOM 1187 O O . GLU A 1 152 ? 2.166 -7.218 5.012 1.00 96.38 152 GLU A O 1
ATOM 1192 N N . GLU A 1 153 ? 4.139 -7.955 4.243 1.00 95.06 153 GLU A N 1
ATOM 1193 C CA . GLU A 1 153 ? 4.730 -8.133 5.571 1.00 95.06 153 GLU A CA 1
ATOM 1194 C C . GLU A 1 153 ? 4.866 -6.803 6.330 1.00 95.06 153 GLU A C 1
ATOM 1196 O O . GLU A 1 153 ? 4.592 -6.742 7.532 1.00 95.06 153 GLU A O 1
ATOM 1201 N N . GLU A 1 154 ? 5.284 -5.731 5.649 1.00 96.56 154 GLU A N 1
ATOM 1202 C CA . GLU A 1 154 ? 5.321 -4.378 6.221 1.00 96.56 154 GLU A CA 1
ATOM 1203 C C . GLU A 1 154 ? 3.929 -3.900 6.624 1.00 96.56 154 GLU A C 1
ATOM 1205 O O . GLU A 1 154 ? 3.724 -3.474 7.763 1.00 96.56 154 GLU A O 1
ATOM 1210 N N . PHE A 1 155 ? 2.952 -4.058 5.733 1.00 97.38 155 PHE A N 1
ATOM 1211 C CA . PHE A 1 155 ? 1.571 -3.692 6.005 1.00 97.38 155 PHE A CA 1
ATOM 1212 C C . PHE A 1 155 ? 1.001 -4.454 7.211 1.00 97.38 155 PHE A C 1
ATOM 1214 O O . PHE A 1 155 ? 0.389 -3.848 8.094 1.00 97.38 155 PHE A O 1
ATOM 1221 N N . GLY A 1 156 ? 1.248 -5.764 7.308 1.00 96.25 156 GLY A N 1
ATOM 1222 C CA . GLY A 1 156 ? 0.842 -6.582 8.454 1.00 96.25 156 GLY A CA 1
ATOM 1223 C C . GLY A 1 156 ? 1.434 -6.092 9.781 1.00 96.25 156 GLY A C 1
ATOM 1224 O O . GLY A 1 156 ? 0.704 -5.985 10.778 1.00 96.25 156 GLY A O 1
ATOM 1225 N N . ARG A 1 157 ? 2.724 -5.719 9.785 1.00 96.19 157 ARG A N 1
ATOM 1226 C CA . ARG A 1 157 ? 3.409 -5.127 10.951 1.00 96.19 157 ARG A CA 1
ATOM 1227 C C . ARG A 1 157 ? 2.792 -3.792 11.361 1.00 96.19 157 ARG A C 1
ATOM 1229 O O . ARG A 1 157 ? 2.510 -3.598 12.546 1.00 96.19 157 ARG A O 1
ATOM 1236 N N . ASP A 1 158 ? 2.529 -2.910 10.404 1.00 97.62 158 ASP A N 1
ATOM 1237 C CA . ASP A 1 158 ? 1.929 -1.597 10.659 1.00 97.62 158 ASP A CA 1
ATOM 1238 C C . ASP A 1 158 ? 0.511 -1.725 11.232 1.00 97.62 158 ASP A C 1
ATOM 1240 O O . ASP A 1 158 ? 0.157 -1.061 12.215 1.00 97.62 158 ASP A O 1
ATOM 1244 N N . LEU A 1 159 ? -0.299 -2.634 10.676 1.00 97.56 159 LEU A N 1
ATOM 1245 C CA . LEU A 1 159 ? -1.620 -2.951 11.217 1.00 97.56 159 LEU A CA 1
ATOM 1246 C C . LEU A 1 159 ? -1.519 -3.424 12.671 1.00 97.56 159 LEU A C 1
ATOM 1248 O O . LEU A 1 159 ? -2.246 -2.932 13.541 1.00 97.56 159 LEU A O 1
ATOM 1252 N N . GLN A 1 160 ? -0.597 -4.343 12.960 1.00 96.12 160 GLN A N 1
ATOM 1253 C CA . GLN A 1 160 ? -0.405 -4.849 14.314 1.00 96.12 160 GLN A CA 1
ATOM 1254 C C . GLN A 1 160 ? 0.015 -3.730 15.273 1.00 96.12 160 GLN A C 1
ATOM 1256 O O . GLN A 1 160 ? -0.525 -3.629 16.376 1.00 96.12 160 GLN A O 1
ATOM 1261 N N . GLN A 1 161 ? 0.901 -2.833 14.843 1.00 97.44 161 GLN A N 1
ATOM 1262 C CA . GLN A 1 161 ? 1.329 -1.692 15.644 1.00 97.44 161 GLN A CA 1
ATOM 1263 C C . GLN A 1 161 ? 0.152 -0.779 16.019 1.00 97.44 161 GLN A C 1
ATOM 1265 O O . GLN A 1 161 ? 0.080 -0.296 17.153 1.00 97.44 161 GLN A O 1
ATOM 1270 N N . VAL A 1 162 ? -0.806 -0.576 15.109 1.00 97.31 162 VAL A N 1
ATOM 1271 C CA . VAL A 1 162 ? -2.015 0.202 15.412 1.00 97.31 162 VAL A CA 1
ATOM 1272 C C . VAL A 1 162 ? -2.891 -0.503 16.452 1.00 97.31 162 VAL A C 1
ATOM 1274 O O . VAL A 1 162 ? -3.357 0.133 17.406 1.00 97.31 162 VAL A O 1
ATOM 1277 N N . VAL A 1 163 ? -3.086 -1.818 16.312 1.00 96.69 163 VAL A N 1
ATOM 1278 C CA . VAL A 1 163 ? -3.839 -2.621 17.290 1.00 96.69 163 VAL A CA 1
ATOM 1279 C C . VAL A 1 163 ? -3.179 -2.546 18.668 1.00 96.69 163 VAL A C 1
ATOM 1281 O O . VAL A 1 163 ? -3.855 -2.322 19.675 1.00 96.69 163 VAL A O 1
ATOM 1284 N N . GLU A 1 164 ? -1.861 -2.714 18.731 1.00 95.94 164 GLU A N 1
ATOM 1285 C CA . GLU A 1 164 ? -1.121 -2.785 19.989 1.00 95.94 164 GLU A CA 1
ATOM 1286 C C . GLU A 1 164 ? -1.004 -1.445 20.703 1.00 95.94 164 GLU A C 1
ATOM 1288 O O . GLU A 1 164 ? -1.174 -1.391 21.921 1.00 95.94 164 GLU A O 1
ATOM 1293 N N . ASN A 1 165 ? -0.764 -0.368 19.962 1.00 96.38 165 ASN A N 1
ATOM 1294 C CA . ASN A 1 165 ? -0.475 0.928 20.567 1.00 96.38 165 ASN A CA 1
ATOM 1295 C C . ASN A 1 165 ? -1.710 1.799 20.765 1.00 96.38 165 ASN A C 1
ATOM 1297 O O . ASN A 1 165 ? -1.722 2.604 21.691 1.00 96.38 165 ASN A O 1
ATOM 1301 N N . TYR A 1 166 ? -2.745 1.663 19.931 1.00 96.31 166 TYR A N 1
ATOM 1302 C CA . TYR A 1 166 ? -3.942 2.502 20.042 1.00 96.31 166 TYR A CA 1
ATOM 1303 C C . TYR A 1 166 ? -5.135 1.727 20.581 1.00 96.31 166 TYR A C 1
ATOM 1305 O O . TYR A 1 166 ? -5.724 2.143 21.578 1.00 96.31 166 TYR A O 1
ATOM 1313 N N . ILE A 1 167 ? -5.480 0.585 19.977 1.00 95.38 167 ILE A N 1
ATOM 1314 C CA . ILE A 1 167 ? -6.681 -0.161 20.381 1.00 95.38 167 ILE A CA 1
ATOM 1315 C C . ILE A 1 167 ? -6.507 -0.723 21.795 1.00 95.38 167 ILE A C 1
ATOM 1317 O O . ILE A 1 167 ? -7.320 -0.422 22.670 1.00 95.38 167 ILE A O 1
ATOM 1321 N N . LYS A 1 168 ? -5.412 -1.452 22.065 1.00 94.88 168 LYS A N 1
ATOM 1322 C CA . LYS A 1 168 ? -5.137 -1.973 23.420 1.00 94.88 168 LYS A CA 1
ATOM 1323 C C . LYS A 1 168 ? -4.945 -0.851 24.446 1.00 94.88 168 LYS A C 1
ATOM 1325 O O . LYS A 1 168 ? -5.312 -1.019 25.605 1.00 94.88 168 LYS A O 1
ATOM 1330 N N . TYR A 1 169 ? -4.396 0.294 24.034 1.00 95.31 169 TYR A N 1
ATOM 1331 C CA . TYR A 1 169 ? -4.247 1.453 24.916 1.00 95.31 169 TYR A CA 1
ATOM 1332 C C . TYR A 1 169 ? -5.603 2.042 25.319 1.00 95.31 169 TYR A C 1
ATOM 1334 O O . TYR A 1 169 ? -5.779 2.408 26.478 1.00 95.31 169 TYR A O 1
ATOM 1342 N N . ILE A 1 170 ? -6.572 2.095 24.402 1.00 95.06 170 ILE A N 1
ATOM 1343 C CA . ILE A 1 170 ? -7.937 2.544 24.707 1.00 95.06 170 ILE A CA 1
ATOM 1344 C C . ILE A 1 170 ? -8.694 1.514 25.556 1.00 95.06 170 ILE A C 1
ATOM 1346 O O . ILE A 1 170 ? -9.464 1.903 26.433 1.00 95.06 170 ILE A O 1
ATOM 1350 N N . ASP A 1 171 ? -8.457 0.222 25.320 1.00 92.44 171 ASP A N 1
ATOM 1351 C CA . ASP A 1 171 ? -9.096 -0.872 26.061 1.00 92.44 171 ASP A CA 1
ATOM 1352 C C . ASP A 1 171 ? -8.577 -1.032 27.494 1.00 92.44 171 ASP A C 1
ATOM 1354 O O . ASP A 1 171 ? -9.256 -1.628 28.331 1.00 92.44 171 ASP A O 1
ATOM 1358 N N . ASN A 1 172 ? -7.397 -0.490 27.804 1.00 93.75 172 ASN A N 1
ATOM 1359 C CA . ASN A 1 172 ? -6.863 -0.508 29.156 1.00 93.75 172 ASN A CA 1
ATOM 1360 C C . ASN A 1 172 ? -7.588 0.533 30.044 1.00 93.75 172 ASN A C 1
ATOM 1362 O O . ASN A 1 172 ? -7.434 1.738 29.822 1.00 93.75 172 ASN A O 1
ATOM 1366 N N . PRO A 1 173 ? -8.335 0.102 31.081 1.00 88.69 173 PRO A N 1
ATOM 1367 C CA . PRO A 1 173 ? -9.114 1.000 31.934 1.00 88.69 173 PRO A CA 1
ATOM 1368 C C . PRO A 1 173 ? -8.258 1.948 32.786 1.00 88.69 173 PRO A C 1
ATOM 1370 O O . PRO A 1 173 ? -8.764 2.985 33.220 1.00 88.69 173 PRO A O 1
ATOM 1373 N N . ASP A 1 174 ? -6.979 1.627 33.004 1.00 93.62 174 ASP A N 1
ATOM 1374 C CA . ASP A 1 174 ? -6.052 2.465 33.773 1.00 93.62 174 ASP A CA 1
ATOM 1375 C C . ASP A 1 174 ? -5.575 3.689 32.971 1.00 93.62 174 ASP A C 1
ATOM 1377 O O . ASP A 1 174 ? -5.091 4.676 33.539 1.00 93.62 174 ASP A O 1
ATOM 1381 N N . ASN A 1 175 ? -5.739 3.662 31.644 1.00 93.44 175 ASN A N 1
ATOM 1382 C CA . ASN A 1 175 ? -5.340 4.758 30.777 1.00 93.44 175 ASN A CA 1
ATOM 1383 C C . ASN A 1 175 ? -6.363 5.898 30.800 1.00 93.44 175 ASN A C 1
ATOM 1385 O O . ASN A 1 175 ? -7.580 5.723 30.688 1.00 93.44 175 ASN A O 1
ATOM 1389 N N . LYS A 1 176 ? -5.858 7.131 30.890 1.00 93.81 176 LYS A N 1
ATOM 1390 C CA . LYS A 1 176 ? -6.690 8.339 30.881 1.00 93.81 176 LYS A CA 1
ATOM 1391 C C . LYS A 1 176 ? -7.085 8.710 29.452 1.00 93.81 176 LYS A C 1
ATOM 1393 O O . LYS A 1 176 ? -6.476 9.581 28.838 1.00 93.81 176 LYS A O 1
ATOM 1398 N N . ILE A 1 177 ? -8.135 8.067 28.948 1.00 94.31 177 ILE A N 1
ATOM 1399 C CA . ILE A 1 177 ? -8.701 8.339 27.621 1.00 94.31 177 ILE A CA 1
ATOM 1400 C C . ILE A 1 177 ? -9.895 9.299 27.730 1.00 94.31 177 ILE A C 1
ATOM 1402 O O . ILE A 1 177 ? -10.820 9.023 28.513 1.00 94.31 177 ILE A O 1
ATOM 1406 N N . PRO A 1 178 ? -9.940 10.384 26.931 1.00 95.81 178 PRO A N 1
ATOM 1407 C CA . PRO A 1 178 ? -11.124 11.229 26.802 1.00 95.81 178 PRO A CA 1
ATOM 1408 C C . PRO A 1 178 ? -12.379 10.404 26.489 1.00 95.81 178 PRO A C 1
ATOM 1410 O O . PRO A 1 178 ? -12.363 9.558 25.596 1.00 95.81 178 PRO A O 1
ATOM 1413 N N . ARG A 1 179 ? -13.484 10.670 27.199 1.00 93.44 179 ARG A N 1
ATOM 1414 C CA . ARG A 1 179 ? -14.736 9.895 27.081 1.00 93.44 179 ARG A CA 1
ATOM 1415 C C . ARG A 1 179 ? -15.239 9.800 25.638 1.00 93.44 179 ARG A C 1
ATOM 1417 O O . ARG A 1 179 ? -15.604 8.722 25.202 1.00 93.44 179 ARG A O 1
ATOM 1424 N N . MET A 1 180 ? -15.151 10.897 24.886 1.00 94.94 180 MET A N 1
ATOM 1425 C CA . MET A 1 180 ? -15.525 10.943 23.470 1.00 94.94 180 MET A CA 1
ATOM 1426 C C . MET A 1 180 ? -14.787 9.892 22.625 1.00 94.94 180 MET A C 1
ATOM 1428 O O . MET A 1 180 ? -15.405 9.228 21.812 1.00 94.94 180 MET A O 1
ATOM 1432 N N . ILE A 1 181 ? -13.484 9.687 22.834 1.00 95.31 181 ILE A N 1
ATOM 1433 C CA . ILE A 1 181 ? -12.711 8.706 22.052 1.00 95.31 181 ILE A CA 1
ATOM 1434 C C . ILE A 1 181 ? -13.096 7.278 22.449 1.00 95.31 181 ILE A C 1
ATOM 1436 O O . ILE A 1 181 ? -13.222 6.407 21.597 1.00 95.31 181 ILE A O 1
ATOM 1440 N N . ARG A 1 182 ? -13.303 7.047 23.748 1.00 94.06 182 ARG A N 1
ATOM 1441 C CA . ARG A 1 182 ? -13.675 5.734 24.285 1.00 94.06 182 ARG A CA 1
ATOM 1442 C C . ARG A 1 182 ? -15.052 5.287 23.799 1.00 94.06 182 ARG A C 1
ATOM 1444 O O . ARG A 1 182 ? -15.202 4.144 23.387 1.00 94.06 182 ARG A O 1
ATOM 1451 N N . ASP A 1 183 ? -16.024 6.195 23.830 1.00 95.19 183 ASP A N 1
ATOM 1452 C CA . ASP A 1 183 ? -17.405 5.921 23.420 1.00 95.19 183 ASP A CA 1
ATOM 1453 C C . ASP A 1 183 ? -17.518 5.720 21.896 1.00 95.19 183 ASP A C 1
ATOM 1455 O O . ASP A 1 183 ? -18.391 4.987 21.444 1.00 95.19 183 ASP A O 1
ATOM 1459 N N . HIS A 1 184 ? -16.610 6.318 21.113 1.00 96.19 184 HIS A N 1
ATOM 1460 C CA . HIS A 1 184 ? -16.543 6.199 19.650 1.00 96.19 184 HIS A CA 1
ATOM 1461 C C . HIS A 1 184 ? -15.441 5.244 19.161 1.00 96.19 184 HIS A C 1
ATOM 1463 O O . HIS A 1 184 ? -15.028 5.319 18.004 1.00 96.19 184 HIS A O 1
ATOM 1469 N N . LYS A 1 185 ? -14.940 4.337 20.014 1.00 94.75 185 LYS A N 1
ATOM 1470 C CA . LYS A 1 185 ? -13.853 3.412 19.641 1.00 94.75 185 LYS A CA 1
ATOM 1471 C C . LYS A 1 185 ? -14.204 2.599 18.392 1.00 94.75 185 LYS A C 1
ATOM 1473 O O . LYS A 1 185 ? -13.396 2.498 17.471 1.00 94.75 185 LYS A O 1
ATOM 1478 N N . ASP A 1 186 ? -15.413 2.051 18.355 1.00 94.50 186 ASP A N 1
ATOM 1479 C CA . ASP A 1 186 ? -15.859 1.194 17.255 1.00 94.50 186 ASP A CA 1
ATOM 1480 C C . ASP A 1 186 ? -16.085 1.990 15.960 1.00 94.50 186 ASP A C 1
ATOM 1482 O O . ASP A 1 186 ? -15.884 1.452 14.876 1.00 94.50 186 ASP A O 1
ATOM 1486 N N . ASP A 1 187 ? -16.399 3.285 16.053 1.00 96.00 187 ASP A N 1
ATOM 1487 C CA . ASP A 1 187 ? -16.497 4.170 14.887 1.00 96.00 187 ASP A CA 1
ATOM 1488 C C . ASP A 1 187 ? -15.109 4.502 14.313 1.00 96.00 187 ASP A C 1
ATOM 1490 O O . ASP A 1 187 ? -14.938 4.596 13.098 1.00 96.00 187 ASP A O 1
ATOM 1494 N N . ILE A 1 188 ? -14.107 4.669 15.187 1.00 95.94 188 ILE A N 1
ATOM 1495 C CA . ILE A 1 188 ? -12.729 5.013 14.808 1.00 95.94 188 ILE A CA 1
ATOM 1496 C C . ILE A 1 188 ? -12.017 3.816 14.169 1.00 95.94 188 ILE A C 1
ATOM 1498 O O . ILE A 1 188 ? -11.368 3.972 13.137 1.00 95.94 188 ILE A O 1
ATOM 1502 N N . PHE A 1 189 ? -12.114 2.632 14.783 1.00 96.38 189 PHE A N 1
ATOM 1503 C CA . PHE A 1 189 ? -11.363 1.449 14.347 1.00 96.38 189 PHE A CA 1
ATOM 1504 C C . PHE A 1 189 ? -12.197 0.454 13.542 1.00 96.38 189 PHE A C 1
ATOM 1506 O O . PHE A 1 189 ? -11.630 -0.307 12.767 1.00 96.38 189 PHE A O 1
ATOM 1513 N N . ASN A 1 190 ? -13.524 0.440 13.665 1.00 96.69 190 ASN A N 1
ATOM 1514 C CA . ASN A 1 190 ? -14.397 -0.453 12.900 1.00 96.69 190 ASN A CA 1
ATOM 1515 C C . ASN A 1 190 ? -13.899 -1.920 12.937 1.00 96.69 190 ASN A C 1
ATOM 1517 O O . ASN A 1 190 ? -13.557 -2.447 13.998 1.00 96.69 190 ASN A O 1
ATOM 1521 N N . ASN A 1 191 ? -13.797 -2.591 11.789 1.00 96.38 191 ASN A N 1
ATOM 1522 C CA . ASN A 1 191 ? -13.296 -3.959 11.675 1.00 96.38 191 ASN A CA 1
ATOM 1523 C C . ASN A 1 191 ? -11.759 -4.070 11.595 1.00 96.38 191 ASN A C 1
ATOM 1525 O O . ASN A 1 191 ? -11.254 -5.135 11.239 1.00 96.38 191 ASN A O 1
ATOM 1529 N N . PHE A 1 192 ? -11.003 -3.022 11.938 1.00 97.19 192 PHE A N 1
ATOM 1530 C CA . PHE A 1 192 ? -9.544 -2.973 11.770 1.00 97.19 192 PHE A CA 1
ATOM 1531 C C . PHE A 1 192 ? -8.821 -4.159 12.413 1.00 97.19 192 PHE A C 1
ATOM 1533 O O . PHE A 1 192 ? -7.947 -4.753 11.790 1.00 97.19 192 PHE A O 1
ATOM 1540 N N . LYS A 1 193 ? -9.228 -4.578 13.619 1.00 94.81 193 LYS A N 1
ATOM 1541 C CA . LYS A 1 193 ? -8.627 -5.748 14.279 1.00 94.81 193 LYS A CA 1
ATOM 1542 C C . LYS A 1 193 ? -8.814 -7.038 13.470 1.00 94.81 193 LYS A C 1
ATOM 1544 O O . LYS A 1 193 ? -7.904 -7.850 13.416 1.00 94.81 193 LYS A O 1
ATOM 1549 N N . GLN A 1 194 ? -9.964 -7.221 12.819 1.00 96.31 194 GLN A N 1
ATOM 1550 C CA . GLN A 1 194 ? -10.215 -8.403 11.985 1.00 96.31 194 GLN A CA 1
ATOM 1551 C C . GLN A 1 194 ? -9.344 -8.394 10.728 1.00 96.31 194 GLN A C 1
ATOM 1553 O O . GLN A 1 194 ? -8.867 -9.445 10.316 1.00 96.31 194 GLN A O 1
ATOM 1558 N N . ILE A 1 195 ? -9.124 -7.213 10.142 1.00 97.25 195 ILE A N 1
ATOM 1559 C CA . ILE A 1 195 ? -8.214 -7.040 9.005 1.00 97.25 195 ILE A CA 1
ATOM 1560 C C . ILE A 1 195 ? -6.783 -7.368 9.453 1.00 97.25 195 ILE A C 1
ATOM 1562 O O . ILE A 1 195 ? -6.145 -8.222 8.850 1.00 97.25 195 ILE A O 1
ATOM 1566 N N . ALA A 1 196 ? -6.313 -6.781 10.556 1.00 96.56 196 ALA A N 1
ATOM 1567 C CA . ALA A 1 196 ? -4.987 -7.062 11.107 1.00 96.56 196 ALA A CA 1
ATOM 1568 C C . ALA A 1 196 ? -4.780 -8.556 11.405 1.00 96.56 196 ALA A C 1
ATOM 1570 O O . ALA A 1 196 ? -3.770 -9.126 10.994 1.00 96.56 196 ALA A O 1
ATOM 1571 N N . ASP A 1 197 ? -5.752 -9.199 12.060 1.00 96.06 197 ASP A N 1
ATOM 1572 C CA . ASP A 1 197 ? -5.697 -10.628 12.379 1.00 96.06 197 ASP A CA 1
ATOM 1573 C C . ASP A 1 197 ? -5.663 -11.474 11.088 1.00 96.06 197 ASP A C 1
ATOM 1575 O O . ASP A 1 197 ? -4.875 -12.411 10.989 1.00 96.06 197 ASP A O 1
ATOM 1579 N N . PHE A 1 198 ? -6.469 -11.146 10.071 1.00 97.44 198 PHE A N 1
ATOM 1580 C CA . PHE A 1 198 ? -6.501 -11.887 8.804 1.00 97.44 198 PHE A CA 1
ATOM 1581 C C . PHE A 1 198 ? -5.176 -11.804 8.039 1.00 97.44 198 PHE A C 1
ATOM 1583 O O . PHE A 1 198 ? -4.641 -12.835 7.631 1.00 97.44 198 PHE A O 1
ATOM 1590 N N . HIS A 1 199 ? -4.631 -10.598 7.879 1.00 96.38 199 HIS A N 1
ATOM 1591 C CA . HIS A 1 199 ? -3.380 -10.390 7.152 1.00 96.38 199 HIS A CA 1
ATOM 1592 C C . HIS A 1 199 ? -2.209 -11.119 7.838 1.00 96.38 199 HIS A 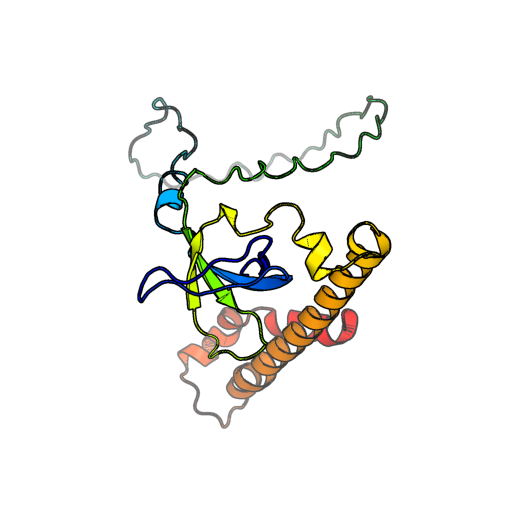C 1
ATOM 1594 O O . HIS A 1 199 ? -1.489 -11.863 7.181 1.00 96.38 199 HIS A O 1
ATOM 1600 N N . ASN A 1 200 ? -2.094 -11.026 9.168 1.00 92.12 200 ASN A N 1
ATOM 1601 C CA . ASN A 1 200 ? -0.988 -11.630 9.927 1.00 92.12 200 ASN A CA 1
ATOM 1602 C C . ASN A 1 200 ? -1.110 -13.146 10.192 1.00 92.12 200 ASN A C 1
ATOM 1604 O O . ASN A 1 200 ? -0.182 -13.729 10.747 1.00 92.12 200 ASN A O 1
ATOM 1608 N N . THR A 1 201 ? -2.254 -13.780 9.902 1.00 92.00 201 THR A N 1
ATOM 1609 C CA . THR A 1 201 ? -2.457 -15.220 10.186 1.00 92.00 201 THR A CA 1
ATOM 1610 C C . THR A 1 201 ? -2.806 -16.069 8.971 1.00 92.00 201 THR A C 1
ATOM 1612 O O . THR A 1 201 ? -2.675 -17.293 9.036 1.00 92.00 201 THR A O 1
ATOM 1615 N N . VAL A 1 202 ? -3.311 -15.455 7.897 1.00 90.81 202 VAL A N 1
ATOM 1616 C CA . VAL A 1 202 ? -3.761 -16.167 6.693 1.00 90.81 202 VAL A CA 1
ATOM 1617 C C . VAL A 1 202 ? -2.951 -15.782 5.460 1.00 90.81 202 VAL A C 1
ATOM 1619 O O . VAL A 1 202 ? -2.739 -16.642 4.606 1.00 90.81 202 VAL A O 1
ATOM 1622 N N . LEU A 1 203 ? -2.562 -14.510 5.324 1.00 85.06 203 LEU A N 1
ATOM 1623 C CA . LEU A 1 203 ? -1.868 -14.018 4.129 1.00 85.06 203 LEU A CA 1
ATOM 1624 C C . LEU A 1 203 ? -0.342 -14.052 4.263 1.00 85.06 203 LEU A C 1
ATOM 1626 O O . LEU A 1 203 ? 0.323 -14.384 3.282 1.00 85.06 203 LEU A O 1
ATOM 1630 N N . ILE A 1 204 ? 0.171 -13.740 5.455 1.00 81.19 204 ILE A N 1
ATOM 1631 C CA . ILE A 1 204 ? 1.572 -13.914 5.870 1.00 81.19 204 ILE A CA 1
ATOM 1632 C C . ILE A 1 204 ? 1.713 -15.279 6.549 1.00 81.19 204 ILE A C 1
ATOM 1634 O O . ILE A 1 204 ? 2.633 -16.039 6.168 1.00 81.19 204 ILE A O 1
#

Foldseek 3Di:
DWDWWFFQDFDDAPDPQADTDHGLFIKTFDFQDPVVVVPPPPDPPDDPPDDDDDDDDDDDPDPPDDDDDDDDDDDDDDPPPPPPPPDDPPDDFDVQGWTKIFTPPPDPPTDIHIDRCVRTDPPCRLCSVVPPCSVVPVSVVVVVVVVVVVVLVVVLVVLVCCCVPPVVLLVDPVHDDDPVCNVCVCVVCPCSVVVSCCSVPPVD

Mean predicted aligned error: 18.43 Å

Sequence (204 aa):
MYDILVVNKNYDAEGPDSISVRVGDLVEVLDMGESAKNNTAKKPKLDPSLNVGKTESLLDSSVSKHKLAVKPKKNHQSSLRRSVSPQPPQYQPKPNEKWKVRIFDGDDNAKAGWIPVSVLDIMHTDQAVFGEKANDAAYRREAVVRELIETEEEFGRDLQQVVENYIKYIDNPDNKIPRMIRDHKDDIFNNFKQIADFHNTVLI

pLDDT: mean 74.46, std 20.43, range [36.62, 97.62]

Organism: Culex pipiens (NCBI:txid7175)

Secondary structure (DSSP, 8-state):
-PPEEEE-S-B---STTB--B-TT-EEEEEE--GGGTTSS-------TT-------------SS-----------S---------PPPPPP-PPTT-EEEEEE-SS-TT--EEEEEGGGEETTTHHHHHHGGGGG-HHHHHHHHHHHHHHHHHHHHHHHHHHIIIIIHHHH-TTS---HHHHHTHHHHHTTHHHHHHHIIIII-

Solvent-accessible surface area (backbone atoms only — not comparable to full-atom values): 12927 Å² total; per-residue (Å²): 137,65,60,69,36,29,25,70,36,72,42,75,50,88,50,96,62,31,45,64,48,44,61,71,41,46,28,36,48,76,42,74,50,78,81,60,72,78,72,78,74,77,69,80,84,73,71,88,86,75,79,76,77,94,74,92,76,86,85,79,98,68,89,87,77,80,89,79,93,78,83,80,84,86,87,68,86,82,74,86,65,80,78,71,72,79,73,75,82,79,85,75,83,58,92,88,40,44,29,32,31,25,53,64,76,93,50,96,81,45,70,64,18,39,39,55,50,91,32,46,29,85,86,50,25,59,40,71,77,50,39,91,46,45,83,36,68,64,57,53,52,49,52,55,53,50,52,50,50,56,53,48,54,51,49,30,51,53,40,44,50,46,45,61,64,48,51,50,45,69,69,36,83,88,48,93,65,60,63,72,58,66,76,40,42,61,76,76,50,60,65,47,66,60,53,32,52,44,41,62,70,73,73,102

Nearest PDB structures (foldseek):
  1wfw-assembly1_A  TM=8.205E-01  e=9.861E-03  Mus musculus
  5xhz-assembly2_B  TM=9.024E-01  e=3.003E-02  Mus musculus
  2rf0-assembly4_D  TM=8.223E-01  e=2.345E-02  Homo sapiens
  9gfo-assembly3_CCC  TM=8.307E-01  e=6.712E-02  Homo sapiens
  3o5z-assembly2_B  TM=7.077E-01  e=6.224E-01  Homo sapiens